Protein AF-A0A8H7G6F2-F1 (afdb_monomer_lite)

Radius of gyration: 19.79 Å; chains: 1; bounding box: 54×46×48 Å

pLDDT: mean 87.34, std 11.69, range [36.75, 98.81]

Foldseek 3Di:
DPCLQAPFDDDDPPDDDCVCVVPVVLVVLVVLLVLLLVLLVCCVVPVDLVSVLRNLVSLCQAPNPPVRHDQLEQFAFCFGTYNPTDTHALLSLCSNLSQLSNLNSLVSCVVVVRPSNDPVSLVRSLVSLVVNLVCCVDPPSNVVQCPDLEVSVQSSLSNNLSSCVSNVVLVSSQVSLVCVLVPSVLVHDDLQADHDCQVSCVVSVHGCQCRAHVVRDGNLSRLVNVLPDPDDCVPNNQPVVCLLSLLLNCQVVNDPPCSSVVSNCVRPVCSCVDPSNVVSHDD

Secondary structure (DSSP, 8-state):
--HHHHS-----TT---GGGGTS-HHHHHHHHHHHHHHHHHHHHHH--HHHHHHHHHHHIIIII-TTTPPPS--TTTT---STT--S--GGGGGGGTTHHHHHHHHHHHHHTT-TTS-HHHHHHHHHHHHHHHHHHHH-HHHHHHHT-SSHHHHHHHHHHHHHHHHHT-HHHHHHHHHHHHHTTHHHH-STT----THHHHHHTT---TT---TTS--HHHHHHHHTTS---TTTS--GGGHHHHHHHHHHHH--TTSHHHHHHHHH-TTGGGSHHHHHHS--

Structure (mmCIF, N/CA/C/O backbone):
data_AF-A0A8H7G6F2-F1
#
_entry.id   AF-A0A8H7G6F2-F1
#
loop_
_atom_site.group_PDB
_atom_site.id
_atom_site.type_symbol
_atom_site.label_atom_id
_atom_site.label_alt_id
_atom_site.label_comp_id
_atom_site.label_asym_id
_atom_site.label_entity_id
_atom_site.label_seq_id
_atom_site.pdbx_PDB_ins_code
_atom_site.Cartn_x
_atom_site.Cartn_y
_atom_site.Cartn_z
_atom_site.occupancy
_atom_site.B_iso_or_equiv
_atom_site.auth_seq_id
_atom_site.auth_comp_id
_atom_site.auth_asym_id
_atom_site.auth_atom_id
_atom_site.pdbx_PDB_model_num
ATOM 1 N N . MET A 1 1 ? 27.207 -28.444 -1.358 1.00 52.28 1 MET A N 1
ATOM 2 C CA . MET A 1 1 ? 27.884 -27.345 -2.068 1.00 52.28 1 MET A CA 1
ATOM 3 C C . MET A 1 1 ? 26.804 -26.329 -2.367 1.00 52.28 1 MET A C 1
ATOM 5 O O . MET A 1 1 ? 25.839 -26.664 -3.043 1.00 52.28 1 MET A O 1
ATOM 9 N N . SER A 1 2 ? 26.842 -25.199 -1.674 1.00 67.56 2 SER A N 1
ATOM 10 C CA . SER A 1 2 ? 25.798 -24.177 -1.709 1.00 67.56 2 SER A CA 1
ATOM 11 C C . SER A 1 2 ? 25.990 -23.317 -2.952 1.00 67.56 2 SER A C 1
ATOM 13 O O . SER A 1 2 ? 26.820 -22.413 -2.944 1.00 67.56 2 SER A O 1
ATOM 15 N N . VAL A 1 3 ? 25.239 -23.624 -4.015 1.00 70.31 3 VAL A N 1
ATOM 16 C CA . VAL A 1 3 ? 25.268 -22.934 -5.323 1.00 70.31 3 VAL A CA 1
ATOM 17 C C . VAL A 1 3 ? 25.239 -21.404 -5.166 1.00 70.31 3 VAL A C 1
ATOM 19 O O . VAL A 1 3 ? 25.943 -20.697 -5.876 1.00 70.31 3 VAL A O 1
ATOM 22 N N . TRP A 1 4 ? 24.526 -20.901 -4.158 1.00 68.62 4 TRP A N 1
ATOM 23 C CA . TRP A 1 4 ? 24.386 -19.481 -3.815 1.00 68.62 4 TRP A CA 1
ATOM 24 C C . TRP A 1 4 ? 25.633 -18.784 -3.236 1.00 68.62 4 TRP A C 1
ATOM 26 O O . TRP A 1 4 ? 25.583 -17.579 -3.015 1.00 68.62 4 TRP A O 1
ATOM 36 N N . VAL A 1 5 ? 26.727 -19.507 -2.962 1.00 70.12 5 VAL A N 1
ATOM 37 C CA . VAL A 1 5 ? 28.010 -18.937 -2.485 1.00 70.12 5 VAL A CA 1
ATOM 38 C C . VAL A 1 5 ? 29.076 -18.947 -3.584 1.00 70.12 5 VAL A C 1
ATOM 40 O O . VAL A 1 5 ? 30.016 -18.165 -3.541 1.00 70.12 5 VAL A O 1
ATOM 43 N N . GLU A 1 6 ? 28.945 -19.835 -4.570 1.00 78.56 6 GLU A N 1
ATOM 44 C CA . GLU A 1 6 ? 29.993 -20.095 -5.567 1.00 78.56 6 GLU A CA 1
ATOM 45 C C . GLU A 1 6 ? 29.602 -19.634 -6.977 1.00 78.56 6 GLU A C 1
ATOM 47 O O . GLU A 1 6 ? 30.477 -19.351 -7.794 1.00 78.56 6 GLU A O 1
ATOM 52 N N . CYS A 1 7 ? 28.304 -19.554 -7.284 1.00 81.69 7 CYS A N 1
ATOM 53 C CA . CYS A 1 7 ? 27.820 -19.216 -8.617 1.00 81.69 7 CYS A CA 1
ATOM 54 C C . CYS A 1 7 ? 27.286 -17.777 -8.673 1.00 81.69 7 CYS A C 1
ATOM 56 O O . CYS A 1 7 ? 26.425 -17.425 -7.866 1.00 81.69 7 CYS A O 1
ATOM 58 N N . PRO A 1 8 ? 27.735 -16.960 -9.643 1.00 82.56 8 PRO A N 1
ATOM 59 C CA . PRO A 1 8 ? 27.101 -15.684 -9.951 1.00 82.56 8 PRO A CA 1
ATOM 60 C C . PRO A 1 8 ? 25.658 -15.876 -10.430 1.00 82.56 8 PRO A C 1
ATOM 62 O O . PRO A 1 8 ? 25.380 -16.770 -11.238 1.00 82.56 8 PRO A O 1
ATOM 65 N N . TYR A 1 9 ? 24.752 -15.030 -9.947 1.00 81.62 9 TYR A N 1
ATOM 66 C CA . TYR A 1 9 ? 23.370 -14.973 -10.422 1.00 81.62 9 TYR A CA 1
ATOM 67 C C . TYR A 1 9 ? 23.298 -14.033 -11.629 1.00 81.62 9 TYR A C 1
ATOM 69 O O . TYR A 1 9 ? 24.156 -13.172 -11.818 1.00 81.62 9 TYR A O 1
ATOM 77 N N . TYR A 1 10 ? 22.300 -14.240 -12.481 1.00 79.94 10 TYR A N 1
ATOM 78 C CA . TYR A 1 10 ? 22.008 -13.373 -13.617 1.00 79.94 10 TYR A CA 1
ATOM 79 C C . TYR A 1 10 ? 20.504 -13.313 -13.824 1.00 79.94 10 TYR A C 1
ATOM 81 O O . TYR A 1 10 ? 19.795 -14.298 -13.583 1.00 79.94 10 TYR A O 1
ATOM 89 N N . ASP A 1 11 ? 20.044 -12.168 -14.305 1.00 80.38 11 ASP A N 1
ATOM 90 C CA . ASP A 1 11 ? 18.623 -11.899 -14.418 1.00 80.38 11 ASP A CA 1
ATOM 91 C C . ASP A 1 11 ? 17.989 -12.699 -15.549 1.00 80.38 11 ASP A C 1
ATOM 93 O O . ASP A 1 11 ? 18.513 -12.828 -16.662 1.00 80.38 11 ASP A O 1
ATOM 97 N N . ARG A 1 12 ? 16.825 -13.256 -15.234 1.00 77.94 12 ARG A N 1
ATOM 98 C CA . ARG A 1 12 ? 15.923 -13.901 -16.179 1.00 77.94 12 ARG A CA 1
ATOM 99 C C . ARG A 1 12 ? 14.527 -13.395 -15.870 1.00 77.94 12 ARG A C 1
ATOM 101 O O . ARG A 1 12 ? 13.873 -13.907 -14.963 1.00 77.94 12 ARG A O 1
ATOM 108 N N . ASP A 1 13 ? 14.110 -12.375 -16.606 1.00 70.25 13 ASP A N 1
ATOM 109 C CA . ASP A 1 13 ? 12.806 -11.749 -16.413 1.00 70.25 13 ASP A CA 1
ATOM 110 C C . ASP A 1 13 ? 11.668 -12.788 -16.475 1.00 70.25 13 ASP A C 1
ATOM 112 O O . ASP A 1 13 ? 11.713 -13.742 -17.259 1.00 70.25 13 ASP A O 1
ATOM 116 N N . GLY A 1 14 ? 10.696 -12.653 -15.574 1.00 68.69 14 GLY A N 1
ATOM 117 C CA . GLY A 1 14 ? 9.586 -13.594 -15.391 1.00 68.69 14 GLY A CA 1
ATOM 118 C C . GLY A 1 14 ? 9.952 -14.971 -14.810 1.00 68.69 14 GLY A C 1
ATOM 119 O O . GLY A 1 14 ? 9.063 -15.796 -14.594 1.00 68.69 14 GLY A O 1
ATOM 120 N N . MET A 1 15 ? 11.229 -15.260 -14.525 1.00 75.75 15 MET A N 1
ATOM 121 C CA . MET A 1 15 ? 11.664 -16.548 -13.973 1.00 75.75 15 MET A CA 1
ATOM 122 C C . MET A 1 15 ? 12.105 -16.426 -12.514 1.00 75.75 15 MET A C 1
ATOM 124 O O . MET A 1 15 ? 13.281 -16.228 -12.209 1.00 75.75 15 MET A O 1
ATOM 128 N N . PHE A 1 16 ? 11.167 -16.633 -11.589 1.00 73.19 16 PHE A N 1
ATOM 129 C CA . PHE A 1 16 ? 11.479 -16.635 -10.161 1.00 73.19 16 PHE A CA 1
ATOM 130 C C . PHE A 1 16 ? 12.426 -17.777 -9.786 1.00 73.19 16 PHE A C 1
ATOM 132 O O . PHE A 1 16 ? 12.108 -18.957 -9.951 1.00 73.19 16 PHE A O 1
ATOM 139 N N . ASN A 1 17 ? 13.573 -17.427 -9.204 1.00 77.88 17 ASN A N 1
ATOM 140 C CA . ASN A 1 17 ? 14.458 -18.417 -8.609 1.00 77.88 17 ASN A CA 1
ATOM 141 C C . ASN A 1 17 ? 13.788 -19.025 -7.353 1.00 77.88 17 ASN A C 1
ATOM 143 O O . ASN A 1 17 ? 13.441 -18.267 -6.442 1.00 77.88 17 ASN A O 1
ATOM 147 N N . PRO A 1 18 ? 13.630 -20.363 -7.252 1.00 80.56 18 PRO A N 1
ATOM 148 C CA . PRO A 1 18 ? 13.036 -21.022 -6.085 1.00 80.56 18 PRO A CA 1
ATOM 149 C C . PRO A 1 18 ? 13.765 -20.750 -4.759 1.00 80.56 18 PRO A C 1
ATOM 151 O O . PRO A 1 18 ? 13.148 -20.876 -3.704 1.00 80.56 18 PRO A O 1
ATOM 154 N N . ASP A 1 19 ? 15.028 -20.314 -4.779 1.00 77.69 19 ASP A N 1
ATOM 155 C CA . ASP A 1 19 ? 15.781 -19.920 -3.581 1.00 77.69 19 ASP A CA 1
ATOM 156 C C . ASP A 1 19 ? 15.105 -18.791 -2.791 1.00 77.69 19 ASP A C 1
ATOM 158 O O . ASP A 1 19 ? 15.307 -18.683 -1.579 1.00 77.69 19 ASP A O 1
ATOM 162 N N . ARG A 1 20 ? 14.261 -17.976 -3.443 1.00 76.75 20 ARG A N 1
ATOM 163 C CA . ARG A 1 20 ? 13.447 -16.955 -2.761 1.00 76.75 20 ARG A CA 1
ATOM 164 C C . ARG A 1 20 ? 12.533 -17.548 -1.685 1.00 76.75 20 ARG A C 1
ATOM 166 O O . ARG A 1 20 ? 12.128 -16.851 -0.769 1.00 76.75 20 ARG A O 1
ATOM 173 N N . LEU A 1 21 ? 12.211 -18.840 -1.774 1.00 75.12 21 LEU A N 1
ATOM 174 C CA . LEU A 1 21 ? 11.354 -19.526 -0.807 1.00 75.12 21 LEU A CA 1
ATOM 175 C C . LEU A 1 21 ? 12.091 -19.897 0.488 1.00 75.12 21 LEU A C 1
ATOM 177 O O . LEU A 1 21 ? 11.441 -20.245 1.470 1.00 75.12 21 LEU A O 1
ATOM 181 N N . LEU A 1 22 ? 13.429 -19.829 0.511 1.00 79.44 22 LEU A N 1
ATOM 182 C CA . LEU A 1 22 ? 14.227 -20.124 1.707 1.00 79.44 22 LEU A CA 1
ATOM 183 C C . LEU A 1 22 ? 14.157 -19.000 2.749 1.00 79.44 22 LEU A C 1
ATOM 185 O O . LEU A 1 22 ? 14.273 -19.270 3.942 1.00 79.44 22 LEU A O 1
ATOM 189 N N . VAL A 1 23 ? 13.973 -17.756 2.297 1.00 81.62 23 VAL A N 1
ATOM 190 C CA . VAL A 1 23 ? 13.746 -16.566 3.127 1.00 81.62 23 VAL A CA 1
ATOM 191 C C . VAL A 1 23 ? 12.645 -15.766 2.442 1.00 81.62 23 VAL A C 1
ATOM 193 O O . VAL A 1 23 ? 12.909 -15.029 1.499 1.00 81.62 23 VAL A O 1
ATOM 196 N N . ASN A 1 24 ? 11.401 -15.991 2.867 1.00 86.50 24 ASN A N 1
ATOM 197 C CA . ASN A 1 24 ? 10.206 -15.472 2.200 1.00 86.50 24 ASN A CA 1
ATOM 198 C C . ASN A 1 24 ? 9.538 -14.358 3.018 1.00 86.50 24 ASN A C 1
ATOM 200 O O . ASN A 1 24 ? 8.329 -14.393 3.267 1.00 86.50 24 ASN A O 1
ATOM 204 N N . ASP A 1 25 ? 10.331 -13.380 3.451 1.00 90.25 25 ASP A N 1
ATOM 205 C CA . ASP A 1 25 ? 9.822 -12.240 4.217 1.00 90.25 25 ASP A CA 1
ATOM 206 C C . ASP A 1 25 ? 8.828 -11.417 3.384 1.00 90.25 25 ASP A C 1
ATOM 208 O O . ASP A 1 25 ? 7.833 -10.944 3.924 1.00 90.25 25 ASP A O 1
ATOM 212 N N . THR A 1 26 ? 9.001 -11.356 2.058 1.00 89.19 26 THR A N 1
ATOM 213 C CA . THR A 1 26 ? 8.037 -10.756 1.120 1.00 89.19 26 THR A CA 1
ATOM 214 C C . THR A 1 26 ? 6.659 -11.421 1.215 1.00 89.19 26 THR A C 1
ATOM 216 O O . THR A 1 26 ? 5.639 -10.748 1.360 1.00 89.19 26 THR A O 1
ATOM 219 N N . GLY A 1 27 ? 6.604 -12.759 1.181 1.00 90.69 27 GLY A N 1
ATOM 220 C CA . GLY A 1 27 ? 5.349 -13.500 1.321 1.00 90.69 27 GLY A CA 1
ATOM 221 C C . GLY A 1 27 ? 4.748 -13.384 2.724 1.00 90.69 27 GLY A C 1
ATOM 222 O O . GLY A 1 27 ? 3.527 -13.317 2.869 1.00 90.69 27 GLY A O 1
ATOM 223 N N . ALA A 1 28 ? 5.589 -13.314 3.758 1.00 94.56 28 ALA A N 1
ATOM 224 C CA . ALA A 1 28 ? 5.140 -13.071 5.125 1.00 94.56 28 ALA A CA 1
ATOM 225 C C . ALA A 1 28 ? 4.553 -11.656 5.293 1.00 94.56 28 ALA A C 1
ATOM 227 O O . ALA A 1 28 ? 3.513 -11.506 5.934 1.00 94.56 28 ALA A O 1
ATOM 228 N N . PHE A 1 29 ? 5.152 -10.641 4.664 1.00 95.75 29 PHE A N 1
ATOM 229 C CA . PHE A 1 29 ? 4.652 -9.266 4.665 1.00 95.75 29 PHE A CA 1
ATOM 230 C C . PHE A 1 29 ? 3.323 -9.134 3.910 1.00 95.75 29 PHE A C 1
ATOM 232 O O . PHE A 1 29 ? 2.400 -8.471 4.384 1.00 95.75 29 PHE A O 1
ATOM 239 N N . GLN A 1 30 ? 3.178 -9.820 2.773 1.00 90.88 30 GLN A N 1
ATOM 240 C CA . GLN A 1 30 ? 1.898 -9.913 2.068 1.00 90.88 30 GLN A CA 1
ATOM 241 C C . GLN A 1 30 ? 0.813 -10.533 2.962 1.00 90.88 30 GLN A C 1
ATOM 243 O O . GLN A 1 30 ? -0.258 -9.953 3.139 1.00 90.88 30 GLN A O 1
ATOM 248 N N . ALA A 1 31 ? 1.103 -11.672 3.601 1.00 94.69 31 ALA A N 1
ATOM 249 C CA . ALA A 1 31 ? 0.161 -12.314 4.517 1.00 94.69 31 ALA A CA 1
ATOM 250 C C . ALA A 1 31 ? -0.198 -11.413 5.714 1.00 94.69 31 ALA A C 1
ATOM 252 O O . ALA A 1 31 ? -1.353 -11.381 6.138 1.00 94.69 31 ALA A O 1
ATOM 253 N N . LEU A 1 32 ? 0.770 -10.655 6.236 1.00 97.62 32 LEU A N 1
ATOM 254 C CA . LEU A 1 32 ? 0.554 -9.645 7.270 1.00 97.62 32 LEU A CA 1
ATOM 255 C C . LEU A 1 32 ? -0.402 -8.544 6.793 1.00 97.62 32 LEU A C 1
ATOM 257 O O . LEU A 1 32 ? -1.369 -8.240 7.494 1.00 97.62 32 LEU A O 1
ATOM 261 N N . SER A 1 33 ? -0.149 -7.947 5.626 1.00 95.31 33 SER A N 1
ATOM 262 C CA . SER A 1 33 ? -0.975 -6.864 5.079 1.00 95.31 33 SER A CA 1
ATOM 263 C C . SER A 1 33 ? -2.414 -7.326 4.828 1.00 95.31 33 SER A C 1
ATOM 265 O O . SER A 1 33 ? -3.371 -6.662 5.244 1.00 95.31 33 SER A O 1
ATOM 267 N N . ASP A 1 34 ? -2.578 -8.519 4.249 1.00 90.06 34 ASP A N 1
ATOM 268 C CA . ASP A 1 34 ? -3.868 -9.190 4.086 1.00 90.06 34 ASP A CA 1
ATOM 269 C C . ASP A 1 34 ? -4.572 -9.389 5.428 1.00 90.06 34 ASP A C 1
ATOM 271 O O . ASP A 1 34 ? -5.733 -9.001 5.594 1.00 90.06 34 ASP A O 1
ATOM 275 N N . ALA A 1 35 ? -3.868 -9.962 6.406 1.00 95.94 35 ALA A N 1
ATOM 276 C CA . ALA A 1 35 ? -4.427 -10.262 7.712 1.00 95.94 35 ALA A CA 1
ATOM 277 C C . ALA A 1 35 ? -4.875 -8.991 8.441 1.00 95.94 35 ALA A C 1
ATOM 279 O O . ALA A 1 35 ? -5.993 -8.966 8.958 1.00 95.94 35 ALA A O 1
ATOM 280 N N . VAL A 1 36 ? -4.056 -7.936 8.461 1.00 98.19 36 VAL A N 1
ATOM 281 C CA . VAL A 1 36 ? -4.407 -6.650 9.083 1.00 98.19 36 VAL A CA 1
ATOM 282 C C . VAL A 1 36 ? -5.646 -6.061 8.414 1.00 98.19 36 VAL A C 1
ATOM 284 O O . VAL A 1 36 ? -6.621 -5.761 9.103 1.00 98.19 36 VAL A O 1
ATOM 287 N N . PHE A 1 37 ? -5.657 -5.955 7.084 1.00 93.94 37 PHE A N 1
ATOM 288 C CA . PHE A 1 37 ? -6.775 -5.351 6.363 1.00 93.94 37 PHE A CA 1
ATOM 289 C C . PHE A 1 37 ? -8.082 -6.131 6.549 1.00 93.94 37 PHE A C 1
ATOM 291 O O . PHE A 1 37 ? -9.095 -5.556 6.953 1.00 93.94 37 PHE A O 1
ATOM 298 N N . TYR A 1 38 ? -8.074 -7.448 6.323 1.00 91.88 38 TYR A N 1
ATOM 299 C CA . TYR A 1 38 ? -9.294 -8.251 6.410 1.00 91.88 38 TYR A CA 1
ATOM 300 C C . TYR A 1 38 ? -9.830 -8.364 7.836 1.00 91.88 38 TYR A C 1
ATOM 302 O O . TYR A 1 38 ? -11.046 -8.323 8.023 1.00 91.88 38 TYR A O 1
ATOM 310 N N . ASN A 1 39 ? -8.964 -8.444 8.851 1.00 97.44 39 ASN A N 1
ATOM 311 C CA . ASN A 1 39 ? -9.421 -8.414 10.240 1.00 97.44 39 ASN A CA 1
ATOM 312 C C . ASN A 1 39 ? -10.029 -7.048 10.598 1.00 97.44 39 ASN A C 1
ATOM 314 O O . ASN A 1 39 ? -11.082 -7.000 11.232 1.00 97.44 39 ASN A O 1
ATOM 318 N N . SER A 1 40 ? -9.435 -5.935 10.164 1.00 95.69 40 SER A N 1
ATOM 319 C CA . SER A 1 40 ? -10.013 -4.607 10.402 1.00 95.69 40 SER A CA 1
ATOM 320 C C . SER A 1 40 ? -11.389 -4.444 9.750 1.00 95.69 40 SER A C 1
ATOM 322 O O . SER A 1 40 ? -12.318 -3.953 10.393 1.00 95.69 40 SER A O 1
ATOM 324 N N . ILE A 1 41 ? -11.558 -4.919 8.512 1.00 89.81 41 ILE A N 1
ATOM 325 C CA . ILE A 1 41 ? -12.854 -4.905 7.816 1.00 89.81 41 ILE A CA 1
ATOM 326 C C . ILE A 1 41 ? -13.868 -5.808 8.525 1.00 89.81 41 ILE A C 1
ATOM 328 O O . ILE A 1 41 ? -14.981 -5.373 8.823 1.00 89.81 41 ILE A O 1
ATOM 332 N N . ALA A 1 42 ? -13.489 -7.046 8.855 1.00 90.56 42 ALA A N 1
ATOM 333 C CA . ALA A 1 42 ? -14.364 -7.976 9.562 1.00 90.56 42 ALA A CA 1
ATOM 334 C C . ALA A 1 42 ? -14.814 -7.411 10.917 1.00 90.56 42 ALA A C 1
ATOM 336 O O . ALA A 1 42 ? -15.982 -7.547 11.287 1.00 90.56 42 ALA A O 1
ATOM 337 N N . TRP A 1 43 ? -13.919 -6.735 11.642 1.00 96.44 43 TRP A N 1
ATOM 338 C CA . TRP A 1 43 ? -14.254 -6.061 12.890 1.00 96.44 43 TRP A CA 1
ATOM 339 C C . TRP A 1 43 ? -15.314 -4.974 12.693 1.00 96.44 43 TRP A C 1
ATOM 341 O O . TRP A 1 43 ? -16.308 -4.989 13.413 1.00 96.44 43 TRP A O 1
ATOM 351 N N . VAL A 1 44 ? -15.155 -4.077 11.715 1.00 91.12 44 VAL A N 1
ATOM 352 C CA . VAL A 1 44 ? -16.147 -3.016 11.456 1.00 91.12 44 VAL A CA 1
ATOM 353 C C . VAL A 1 44 ? -17.503 -3.593 11.056 1.00 91.12 44 VAL A C 1
ATOM 355 O O . VAL A 1 44 ? -18.533 -3.112 11.520 1.00 91.12 44 VAL A O 1
ATOM 358 N N . LEU A 1 45 ? -17.518 -4.640 10.228 1.00 88.94 45 LEU A N 1
ATOM 359 C CA . LEU A 1 45 ? -18.761 -5.237 9.735 1.00 88.94 45 LEU A CA 1
ATOM 360 C C . LEU A 1 45 ? -19.511 -6.039 10.805 1.00 88.94 45 LEU A C 1
ATOM 362 O O . LEU A 1 45 ? -20.738 -6.079 10.800 1.00 88.94 45 LEU A O 1
ATOM 366 N N . THR A 1 46 ? -18.787 -6.710 11.702 1.00 94.19 46 THR A N 1
ATOM 367 C CA . THR A 1 46 ? -19.385 -7.651 12.667 1.00 94.19 46 THR A CA 1
ATOM 368 C C . THR A 1 46 ? -19.440 -7.115 14.096 1.00 94.19 46 THR A C 1
ATOM 370 O O . THR A 1 46 ? -20.170 -7.653 14.926 1.00 94.19 46 THR A O 1
ATOM 373 N N . GLY A 1 47 ? -18.629 -6.106 14.420 1.00 91.38 47 GLY A N 1
ATOM 374 C CA . GLY A 1 47 ? -18.366 -5.644 15.785 1.00 91.38 47 GLY A CA 1
ATOM 375 C C . GLY A 1 47 ? -17.542 -6.622 16.638 1.00 91.38 47 GLY A C 1
ATOM 376 O O . GLY A 1 47 ? -17.279 -6.343 17.810 1.00 91.38 47 GLY A O 1
ATOM 377 N N . ALA A 1 48 ? -17.123 -7.773 16.099 1.00 97.06 48 ALA A N 1
ATOM 378 C CA . ALA A 1 48 ? -16.482 -8.822 16.884 1.00 97.06 48 ALA A CA 1
ATOM 379 C C . ALA A 1 48 ? -15.019 -8.471 17.218 1.00 97.06 48 ALA A C 1
ATOM 381 O O . ALA A 1 48 ? -14.154 -8.357 16.348 1.00 97.06 48 ALA A O 1
ATOM 382 N N . THR A 1 49 ? -14.732 -8.299 18.513 1.00 97.25 49 THR A N 1
ATOM 383 C CA . THR A 1 49 ? -13.441 -7.766 19.000 1.00 97.25 49 THR A CA 1
ATOM 384 C C . THR A 1 49 ? -12.234 -8.680 18.777 1.00 97.25 49 THR A C 1
ATOM 386 O O . THR A 1 49 ? -11.100 -8.224 18.890 1.00 97.25 49 THR A O 1
ATOM 389 N N . ASN A 1 50 ? -12.432 -9.964 18.472 1.00 98.12 50 ASN A N 1
ATOM 390 C CA . ASN A 1 50 ? -11.333 -10.874 18.141 1.00 98.12 50 ASN A CA 1
ATOM 391 C C . ASN A 1 50 ? -10.583 -10.415 16.884 1.00 98.12 50 ASN A C 1
ATOM 393 O O . ASN A 1 50 ? -9.360 -10.501 16.854 1.00 98.12 50 ASN A O 1
ATOM 397 N N . TYR A 1 51 ? -11.289 -9.877 15.887 1.00 98.19 51 TYR A N 1
ATOM 398 C CA . TYR A 1 51 ? -10.658 -9.437 14.649 1.00 98.19 51 TYR A CA 1
ATOM 399 C C . TYR A 1 51 ? -9.757 -8.215 14.875 1.00 98.19 51 TYR A C 1
ATOM 401 O O . TYR A 1 51 ? -8.583 -8.238 14.514 1.00 98.19 51 TYR A O 1
ATOM 409 N N . SER A 1 52 ? -10.232 -7.178 15.571 1.00 98.38 52 SER A N 1
ATOM 410 C CA . SER A 1 52 ? -9.383 -6.015 15.859 1.00 98.38 52 SER A CA 1
ATOM 411 C C . SER A 1 52 ? -8.194 -6.341 16.769 1.00 98.38 52 SER A C 1
ATOM 413 O O . SER A 1 52 ? -7.123 -5.762 16.596 1.00 98.38 52 SER A O 1
ATOM 415 N N . LYS A 1 53 ? -8.343 -7.301 17.695 1.00 98.81 53 LYS A N 1
ATOM 416 C CA . LYS A 1 53 ? -7.229 -7.830 18.502 1.00 98.81 53 LYS A CA 1
ATOM 417 C C . LYS A 1 53 ? -6.181 -8.543 17.653 1.00 98.81 53 LYS A C 1
ATOM 419 O O 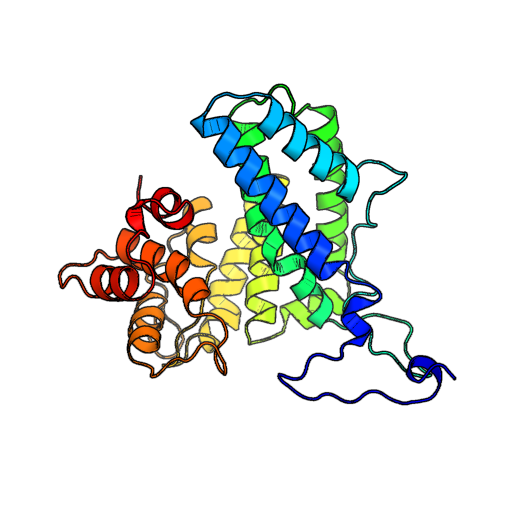. LYS A 1 53 ? -4.996 -8.327 17.881 1.00 98.81 53 LYS A O 1
ATOM 424 N N . ASN A 1 54 ? -6.598 -9.348 16.676 1.00 98.75 54 ASN A N 1
ATOM 425 C CA . ASN A 1 54 ? -5.672 -10.004 15.753 1.00 98.75 54 ASN A CA 1
ATOM 426 C C . ASN A 1 54 ? -4.885 -8.972 14.941 1.00 98.75 54 ASN A C 1
ATOM 428 O O . ASN A 1 54 ? -3.662 -9.037 14.902 1.00 98.75 54 ASN A O 1
ATOM 432 N N . ALA A 1 55 ? -5.568 -7.984 14.353 1.00 98.56 55 ALA A N 1
ATOM 433 C CA . ALA A 1 55 ? -4.907 -6.932 13.582 1.00 98.56 55 ALA A CA 1
ATOM 434 C C . ALA A 1 55 ? -3.882 -6.152 14.429 1.00 98.56 55 ALA A C 1
ATOM 436 O O . ALA A 1 55 ? -2.743 -5.973 14.002 1.00 98.56 55 ALA A O 1
ATOM 437 N N . ALA A 1 56 ? -4.246 -5.764 15.658 1.00 98.81 56 ALA A N 1
ATOM 438 C CA . ALA A 1 56 ? -3.325 -5.115 16.592 1.00 98.81 56 ALA A CA 1
ATOM 439 C C . ALA A 1 56 ? -2.125 -6.010 16.955 1.00 98.81 56 ALA A C 1
ATOM 441 O O . ALA A 1 56 ? -0.992 -5.537 16.977 1.00 98.81 56 ALA A O 1
ATOM 442 N N . HIS A 1 57 ? -2.354 -7.306 17.188 1.00 98.81 57 HIS A N 1
ATOM 443 C CA . HIS A 1 57 ? -1.294 -8.271 17.485 1.00 98.81 57 HIS A CA 1
ATOM 444 C C . HIS A 1 57 ? -0.302 -8.439 16.325 1.00 98.81 57 HIS A C 1
ATOM 446 O O . HIS A 1 57 ? 0.903 -8.532 16.559 1.00 98.81 57 HIS A O 1
ATOM 452 N N . TYR A 1 58 ? -0.782 -8.455 15.081 1.00 98.69 58 TYR A N 1
ATOM 453 C CA . TYR A 1 58 ? 0.093 -8.570 13.918 1.00 98.69 58 TYR A CA 1
ATOM 454 C C . TYR A 1 58 ? 0.963 -7.324 13.718 1.00 98.69 58 TYR A C 1
ATOM 456 O O . TYR A 1 58 ? 2.154 -7.464 13.443 1.00 98.69 58 TYR A O 1
ATOM 464 N N . ILE A 1 59 ? 0.408 -6.124 13.932 1.00 98.81 59 ILE A N 1
ATOM 465 C CA . ILE A 1 59 ? 1.203 -4.888 13.922 1.00 98.81 59 ILE A CA 1
ATOM 466 C C . ILE A 1 59 ? 2.245 -4.894 15.043 1.00 98.81 59 ILE A C 1
ATOM 468 O O . ILE A 1 59 ? 3.409 -4.587 14.790 1.00 98.81 59 ILE A O 1
ATOM 472 N N . ASP A 1 60 ? 1.844 -5.267 16.262 1.00 98.81 60 ASP A N 1
ATOM 473 C CA . ASP A 1 60 ? 2.770 -5.364 17.391 1.00 98.81 60 ASP A CA 1
ATOM 474 C C . ASP A 1 60 ? 3.940 -6.295 17.055 1.00 98.81 60 ASP A C 1
ATOM 476 O O . ASP A 1 60 ? 5.099 -5.909 17.163 1.00 98.81 60 ASP A O 1
ATOM 480 N N . THR A 1 61 ? 3.636 -7.487 16.543 1.00 98.69 61 THR A N 1
ATOM 481 C CA . THR A 1 61 ? 4.637 -8.510 16.223 1.00 98.69 61 THR A CA 1
ATOM 482 C C . THR A 1 61 ? 5.627 -8.043 15.156 1.00 98.69 61 THR A C 1
ATOM 484 O O . THR A 1 61 ? 6.828 -8.238 15.329 1.00 98.69 61 THR A O 1
ATOM 487 N N . TRP A 1 62 ? 5.162 -7.434 14.063 1.00 98.62 62 TRP A N 1
ATOM 488 C CA . TRP A 1 62 ? 6.047 -7.094 12.945 1.00 98.62 62 TRP A CA 1
ATOM 489 C C . TRP A 1 62 ? 6.825 -5.789 13.151 1.00 98.62 62 TRP A C 1
ATOM 491 O O . TRP A 1 62 ? 7.958 -5.683 12.686 1.00 98.62 62 TRP A O 1
ATOM 501 N N . PHE A 1 63 ? 6.254 -4.798 13.843 1.00 98.62 63 PHE A N 1
ATOM 502 C CA . PHE A 1 63 ? 6.815 -3.439 13.862 1.00 98.62 63 PHE A CA 1
ATOM 503 C C . PHE A 1 63 ? 7.237 -2.928 15.242 1.00 98.62 63 PHE A C 1
ATOM 505 O O . PHE A 1 63 ? 8.019 -1.984 15.314 1.00 98.62 63 PHE A O 1
ATOM 512 N N . VAL A 1 64 ? 6.717 -3.489 16.338 1.00 98.56 64 VAL A N 1
ATOM 513 C CA . VAL A 1 64 ? 6.854 -2.872 17.673 1.00 98.56 64 VAL A CA 1
ATOM 514 C C . VAL A 1 64 ? 7.579 -3.768 18.668 1.00 98.56 64 VAL A C 1
ATOM 516 O O . VAL A 1 64 ? 8.467 -3.310 19.384 1.00 98.56 64 VAL A O 1
ATOM 519 N N . ASN A 1 65 ? 7.218 -5.045 18.727 1.00 98.50 65 ASN A N 1
ATOM 520 C CA . ASN A 1 65 ? 7.743 -5.977 19.706 1.00 98.50 65 ASN A CA 1
ATOM 521 C C . ASN A 1 65 ? 9.247 -6.204 19.477 1.00 98.50 65 ASN A C 1
ATOM 523 O O . ASN A 1 65 ? 9.621 -6.777 18.458 1.00 98.50 65 ASN A O 1
ATOM 527 N N . PRO A 1 66 ? 10.135 -5.844 20.419 1.00 97.38 66 PRO A N 1
ATOM 528 C CA . PRO A 1 66 ? 11.581 -5.867 20.193 1.00 97.38 66 PRO A CA 1
ATOM 529 C C . PRO A 1 66 ? 12.158 -7.267 19.943 1.00 97.38 66 PRO A C 1
ATOM 531 O O . PRO A 1 66 ? 13.281 -7.381 19.461 1.00 97.38 66 PRO A O 1
ATOM 534 N N . ALA A 1 67 ? 11.428 -8.336 20.280 1.00 98.06 67 ALA A N 1
ATOM 535 C CA . ALA A 1 67 ? 11.860 -9.704 20.004 1.00 98.06 67 ALA A CA 1
ATOM 536 C C . ALA A 1 67 ? 11.630 -10.129 18.543 1.00 98.06 67 ALA A C 1
ATOM 538 O O . ALA A 1 67 ? 12.237 -11.103 18.098 1.00 98.06 67 ALA A O 1
ATOM 539 N N . THR A 1 68 ? 10.740 -9.445 17.821 1.00 97.88 68 THR A N 1
ATOM 540 C CA . THR A 1 68 ? 10.265 -9.858 16.489 1.00 97.88 68 THR A CA 1
ATOM 541 C C . THR A 1 68 ? 10.227 -8.729 15.465 1.00 97.88 68 THR A C 1
ATOM 543 O O . THR A 1 68 ? 10.118 -9.014 14.276 1.00 97.88 68 THR A O 1
ATOM 546 N N . ALA A 1 69 ? 10.314 -7.473 15.903 1.00 98.00 69 ALA A N 1
ATOM 547 C CA . ALA A 1 69 ? 10.158 -6.315 15.046 1.00 98.00 69 ALA A CA 1
ATOM 548 C C . ALA A 1 69 ? 11.245 -6.272 13.971 1.00 98.00 69 ALA A C 1
ATOM 550 O O . ALA A 1 69 ? 12.442 -6.378 14.251 1.00 98.00 69 ALA A O 1
ATOM 551 N N . GLN A 1 70 ? 10.815 -6.060 12.734 1.00 97.56 70 GLN A N 1
ATOM 552 C CA . GLN A 1 70 ? 11.708 -5.765 11.629 1.00 97.56 70 GLN A CA 1
ATOM 553 C C . GLN A 1 70 ? 12.375 -4.401 11.867 1.00 97.56 70 GLN A C 1
ATOM 555 O O . GLN A 1 70 ? 11.745 -3.451 12.325 1.00 97.56 70 GLN A O 1
ATOM 560 N N . THR A 1 71 ? 13.658 -4.273 11.533 1.00 97.88 71 THR A N 1
ATOM 561 C CA . THR A 1 71 ? 14.341 -2.966 11.537 1.00 97.88 71 THR A CA 1
ATOM 562 C C . THR A 1 71 ? 13.749 -2.074 10.434 1.00 97.88 71 THR A C 1
ATOM 564 O O . THR A 1 71 ? 13.549 -2.599 9.344 1.00 97.88 71 THR A O 1
ATOM 567 N N . PRO A 1 72 ? 13.487 -0.768 10.653 1.00 97.88 72 PRO A N 1
ATOM 568 C CA . PRO A 1 72 ? 12.799 0.117 9.698 1.00 97.88 72 PRO A CA 1
ATOM 569 C C . PRO A 1 72 ? 13.656 0.508 8.477 1.00 97.88 72 PRO A C 1
ATOM 571 O O . PRO A 1 72 ? 13.958 1.676 8.252 1.00 97.88 72 PRO A O 1
ATOM 574 N N . ASN A 1 73 ? 14.070 -0.475 7.680 1.00 97.56 73 ASN A N 1
ATOM 575 C CA . ASN A 1 73 ? 14.731 -0.324 6.384 1.00 97.56 73 ASN A CA 1
ATOM 576 C C . ASN A 1 73 ? 14.606 -1.614 5.555 1.00 97.56 73 ASN A C 1
ATOM 578 O O . ASN A 1 73 ? 14.223 -2.662 6.077 1.00 97.56 73 ASN A O 1
ATOM 582 N N . LEU A 1 74 ? 14.954 -1.528 4.269 1.00 96.31 74 LEU A N 1
ATOM 583 C CA . LEU A 1 74 ? 15.002 -2.659 3.335 1.00 96.31 74 LEU A CA 1
ATOM 584 C C . LEU A 1 74 ? 16.413 -2.851 2.756 1.00 96.31 74 LEU A C 1
ATOM 586 O O . LEU A 1 74 ? 16.574 -3.187 1.590 1.00 96.31 74 LEU A O 1
ATOM 590 N N . GLU A 1 75 ? 17.449 -2.660 3.580 1.00 95.50 75 GLU A N 1
ATOM 591 C CA . GLU A 1 75 ? 18.860 -2.677 3.149 1.00 95.50 75 GLU A CA 1
ATOM 592 C C . GLU A 1 75 ? 19.292 -4.003 2.498 1.00 95.50 75 GLU A C 1
ATOM 594 O O . GLU A 1 75 ? 20.226 -4.040 1.707 1.00 95.50 75 GLU A O 1
ATOM 599 N N . TYR A 1 76 ? 18.614 -5.103 2.832 1.00 92.56 76 TYR A N 1
ATOM 600 C CA . TYR A 1 76 ? 18.934 -6.453 2.357 1.00 92.56 76 TYR A CA 1
ATOM 601 C C . TYR A 1 76 ? 17.838 -7.058 1.468 1.00 92.56 76 TYR A C 1
ATOM 603 O O . TYR A 1 76 ? 17.901 -8.243 1.130 1.00 92.56 76 TYR A O 1
ATOM 611 N N . ALA A 1 77 ? 16.815 -6.274 1.114 1.00 92.00 77 ALA A N 1
ATOM 612 C CA . ALA A 1 77 ? 15.714 -6.753 0.289 1.00 92.00 77 ALA A CA 1
ATOM 613 C C . ALA A 1 77 ? 16.194 -7.056 -1.137 1.00 92.00 77 ALA A C 1
ATOM 615 O O . ALA A 1 77 ? 17.069 -6.377 -1.667 1.00 92.00 77 ALA A O 1
ATOM 616 N N . GLN A 1 78 ? 15.652 -8.124 -1.726 1.00 88.38 78 GLN A N 1
ATOM 617 C CA . GLN A 1 78 ? 16.020 -8.617 -3.062 1.00 88.38 78 GLN A CA 1
ATOM 618 C C . GLN A 1 78 ? 17.538 -8.758 -3.314 1.00 88.38 78 GLN A C 1
ATOM 620 O O . GLN A 1 78 ? 18.000 -8.670 -4.444 1.00 88.38 78 GLN A O 1
ATOM 625 N N . MET A 1 79 ? 18.325 -9.054 -2.269 1.00 87.50 79 MET A N 1
ATOM 626 C CA . MET A 1 79 ? 19.769 -9.282 -2.390 1.00 87.50 79 MET A CA 1
ATOM 627 C C . MET A 1 79 ? 20.110 -10.287 -3.496 1.00 87.50 79 MET A C 1
ATOM 629 O O . MET A 1 79 ? 19.695 -11.454 -3.467 1.00 87.50 79 MET A O 1
ATOM 633 N N . HIS A 1 80 ? 20.967 -9.852 -4.418 1.00 81.12 80 HIS A N 1
ATOM 634 C CA . HIS A 1 80 ? 21.545 -10.713 -5.439 1.00 81.12 80 HIS A CA 1
ATOM 635 C C . HIS A 1 80 ? 22.524 -11.694 -4.787 1.00 81.12 80 HIS A C 1
ATOM 637 O O . HIS A 1 80 ? 23.572 -11.319 -4.259 1.00 81.12 80 HIS A O 1
ATOM 643 N N . ARG A 1 81 ? 22.157 -12.979 -4.784 1.00 78.19 81 ARG A N 1
ATOM 644 C CA . ARG A 1 81 ? 22.990 -14.055 -4.233 1.00 78.19 81 ARG A CA 1
ATOM 645 C C . ARG A 1 81 ? 24.195 -14.328 -5.139 1.00 78.19 81 ARG A C 1
ATOM 647 O O . ARG A 1 81 ? 24.171 -14.074 -6.340 1.00 78.19 81 ARG A O 1
ATOM 654 N N . GLY A 1 82 ? 25.245 -14.886 -4.550 1.00 80.25 82 GLY A N 1
ATOM 655 C CA . GLY A 1 82 ? 26.512 -15.173 -5.213 1.00 80.25 82 GLY A CA 1
ATOM 656 C C . GLY A 1 82 ? 27.701 -14.813 -4.319 1.00 80.25 82 GLY A C 1
ATOM 657 O O . GLY A 1 82 ? 27.500 -14.349 -3.195 1.00 80.25 82 GLY A O 1
ATOM 658 N N . PRO A 1 83 ? 28.938 -15.009 -4.806 1.00 78.25 83 PRO A N 1
ATOM 659 C CA . PRO A 1 83 ? 30.156 -14.786 -4.020 1.00 78.25 83 PRO A CA 1
ATOM 660 C C . PRO A 1 83 ? 30.289 -13.368 -3.440 1.00 78.25 83 PRO A C 1
ATOM 662 O O . PRO A 1 83 ? 30.870 -13.198 -2.371 1.00 78.25 83 PRO A O 1
ATOM 665 N N . ASP A 1 84 ? 29.723 -12.374 -4.129 1.00 77.62 84 ASP A N 1
ATOM 666 C CA . ASP A 1 84 ? 29.867 -10.951 -3.802 1.00 77.62 84 ASP A CA 1
ATOM 667 C C . ASP A 1 84 ? 28.600 -10.333 -3.169 1.00 77.62 84 ASP A C 1
ATOM 669 O O . ASP A 1 84 ? 28.576 -9.140 -2.871 1.00 77.62 84 ASP A O 1
ATOM 673 N N . GLY A 1 85 ? 27.540 -11.122 -2.949 1.00 71.00 85 GLY A N 1
ATOM 674 C CA . GLY A 1 85 ? 26.260 -10.632 -2.427 1.00 71.00 85 GLY A CA 1
ATOM 675 C C . GLY A 1 85 ? 26.332 -10.271 -0.942 1.00 71.00 85 GLY A C 1
ATOM 676 O O . GLY A 1 85 ? 26.496 -11.156 -0.102 1.00 71.00 85 GLY A O 1
ATOM 677 N N . GLN A 1 86 ? 26.209 -8.980 -0.611 1.00 74.94 86 GLN A N 1
ATOM 678 C CA . GLN A 1 86 ? 26.237 -8.488 0.779 1.00 74.94 86 GLN A CA 1
ATOM 679 C C . GLN A 1 86 ? 25.125 -7.485 1.129 1.00 74.94 86 GLN A C 1
ATOM 681 O O . GLN A 1 86 ? 24.794 -7.354 2.305 1.00 74.94 86 GLN A O 1
ATOM 686 N N . ILE A 1 87 ? 24.557 -6.787 0.142 1.00 87.44 87 ILE A N 1
ATOM 687 C CA . ILE A 1 87 ? 23.506 -5.764 0.289 1.00 87.44 87 ILE A CA 1
ATOM 688 C C . ILE A 1 87 ? 22.386 -6.086 -0.711 1.00 87.44 87 ILE A C 1
ATOM 690 O O . ILE A 1 87 ? 22.614 -6.792 -1.696 1.00 87.44 87 ILE A O 1
ATOM 694 N N . GLY A 1 88 ? 21.177 -5.623 -0.404 1.00 89.44 88 GLY A N 1
ATOM 695 C CA . GLY A 1 88 ? 20.006 -5.688 -1.266 1.00 89.44 88 GLY A CA 1
ATOM 696 C C . GLY A 1 88 ? 20.144 -4.91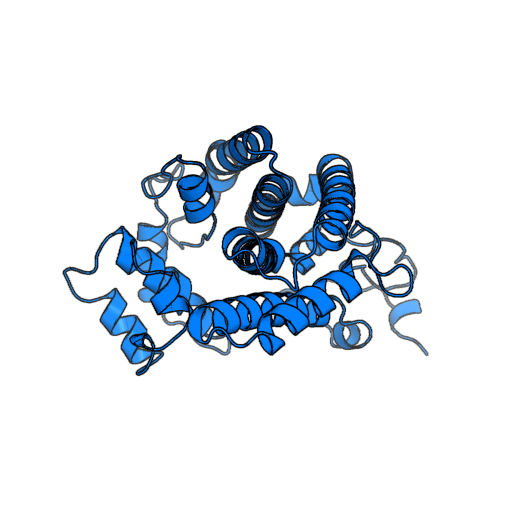0 -2.574 1.00 89.44 88 GLY A C 1
ATOM 697 O O . GLY A 1 88 ? 21.174 -4.298 -2.858 1.00 89.44 88 GLY A O 1
ATOM 698 N N . ASP A 1 89 ? 19.068 -4.926 -3.347 1.00 91.25 89 ASP A N 1
ATOM 699 C CA . ASP A 1 89 ? 18.907 -4.133 -4.565 1.00 91.25 89 ASP A CA 1
ATOM 700 C C . ASP A 1 89 ? 17.824 -3.061 -4.350 1.00 91.25 89 ASP A C 1
ATOM 702 O O . ASP A 1 89 ? 16.954 -3.214 -3.486 1.00 91.25 89 ASP A O 1
ATOM 706 N N . HIS A 1 90 ? 17.869 -1.961 -5.109 1.00 94.06 90 HIS A N 1
ATOM 707 C CA . HIS A 1 90 ? 16.876 -0.887 -4.995 1.00 94.06 90 HIS A CA 1
ATOM 708 C C . HIS A 1 90 ? 15.445 -1.404 -5.221 1.00 94.06 90 HIS A C 1
ATOM 710 O O . HIS A 1 90 ? 14.521 -1.003 -4.506 1.00 94.06 90 HIS A O 1
ATOM 716 N N . THR A 1 91 ? 15.299 -2.382 -6.123 1.00 91.19 91 THR A N 1
ATOM 717 C CA . THR A 1 91 ? 14.040 -3.075 -6.444 1.00 91.19 91 THR A CA 1
ATOM 718 C C . THR A 1 91 ? 13.396 -3.757 -5.239 1.00 91.19 91 THR A C 1
ATOM 720 O O . THR A 1 91 ? 12.185 -3.993 -5.225 1.00 91.19 91 THR A O 1
ATOM 723 N N . GLY A 1 92 ? 14.175 -4.019 -4.185 1.00 93.19 92 GLY A N 1
ATOM 724 C CA . GLY A 1 92 ? 13.705 -4.586 -2.930 1.00 93.19 92 GLY A CA 1
ATOM 725 C C . GLY A 1 92 ? 12.670 -3.736 -2.197 1.00 93.19 92 GLY A C 1
ATOM 726 O O . GLY A 1 92 ? 11.914 -4.276 -1.391 1.00 93.19 92 GLY A O 1
ATOM 727 N N . LEU A 1 93 ? 12.559 -2.437 -2.490 1.00 95.31 93 LEU A N 1
ATOM 728 C CA . LEU A 1 93 ? 11.497 -1.598 -1.927 1.00 95.31 93 LEU A CA 1
ATOM 729 C C . LEU A 1 93 ? 10.096 -2.091 -2.331 1.00 95.31 93 LEU A C 1
ATOM 731 O O . LEU A 1 93 ? 9.154 -2.006 -1.532 1.00 95.31 93 LEU A O 1
ATOM 735 N N . LEU A 1 94 ? 9.978 -2.693 -3.520 1.00 90.44 94 LEU A N 1
ATOM 736 C CA . LEU A 1 94 ? 8.745 -3.289 -4.031 1.00 90.44 94 LEU A CA 1
ATOM 737 C C . LEU A 1 94 ? 8.217 -4.441 -3.156 1.00 90.44 94 LEU A C 1
ATOM 739 O O . LEU A 1 94 ? 7.014 -4.719 -3.161 1.00 90.44 94 LEU A O 1
ATOM 743 N N . ASP A 1 95 ? 9.054 -5.070 -2.326 1.00 92.94 95 ASP A N 1
ATOM 744 C CA . ASP A 1 95 ? 8.599 -6.107 -1.389 1.00 92.94 95 ASP A CA 1
ATOM 745 C C . ASP A 1 95 ? 7.534 -5.576 -0.415 1.00 92.94 95 ASP A C 1
ATOM 747 O O . ASP A 1 95 ? 6.689 -6.333 0.066 1.00 92.94 95 ASP A O 1
ATOM 751 N N . PHE A 1 96 ? 7.520 -4.261 -0.171 1.00 94.12 96 PHE A N 1
ATOM 752 C CA . PHE A 1 96 ? 6.544 -3.571 0.674 1.00 94.12 96 PHE A CA 1
ATOM 753 C C . PHE A 1 96 ? 5.448 -2.845 -0.127 1.00 94.12 96 PHE A C 1
ATOM 755 O O . PHE A 1 96 ? 4.795 -1.935 0.394 1.00 94.12 96 PHE A O 1
ATOM 762 N N . HIS A 1 97 ? 5.176 -3.250 -1.372 1.00 87.44 97 HIS A N 1
ATOM 763 C CA . HIS A 1 97 ? 4.119 -2.659 -2.209 1.00 87.44 97 HIS A CA 1
ATOM 764 C C . HIS A 1 97 ? 2.719 -2.698 -1.563 1.00 87.44 97 HIS A C 1
ATOM 766 O O . HIS A 1 97 ? 1.876 -1.851 -1.848 1.00 87.44 97 HIS A O 1
ATOM 772 N N . GLN A 1 98 ? 2.457 -3.641 -0.649 1.00 88.88 98 GLN A N 1
ATOM 773 C CA . GLN A 1 98 ? 1.170 -3.746 0.054 1.00 88.88 98 GLN A CA 1
ATOM 774 C C . GLN A 1 98 ? 1.032 -2.829 1.276 1.00 88.88 98 GLN A C 1
ATOM 776 O O . GLN A 1 98 ? 0.053 -2.941 2.020 1.00 88.88 98 GLN A O 1
ATOM 781 N N . MET A 1 99 ? 1.981 -1.922 1.512 1.00 93.12 99 MET A N 1
ATOM 782 C CA . MET A 1 99 ? 1.954 -1.043 2.680 1.00 93.12 99 MET A CA 1
ATOM 783 C C . MET A 1 99 ? 0.686 -0.175 2.735 1.00 93.12 99 MET A C 1
ATOM 785 O O . MET A 1 99 ? 0.102 -0.016 3.805 1.00 93.12 99 MET A O 1
ATOM 789 N N . ALA A 1 100 ? 0.189 0.323 1.597 1.00 89.50 100 ALA A N 1
ATOM 790 C CA . ALA A 1 100 ? -1.047 1.114 1.548 1.00 89.50 100 ALA A CA 1
ATOM 791 C C . ALA A 1 100 ? -2.279 0.348 2.065 1.00 89.50 100 ALA A C 1
ATOM 793 O O . ALA A 1 100 ? -3.136 0.902 2.765 1.00 89.50 100 ALA A O 1
ATOM 794 N N . LYS A 1 101 ? -2.352 -0.955 1.770 1.00 88.38 101 LYS A N 1
ATOM 795 C CA . LYS A 1 101 ? -3.411 -1.845 2.263 1.00 88.38 101 LYS A CA 1
ATOM 796 C C . LYS A 1 101 ? -3.323 -2.024 3.781 1.00 88.38 101 LYS A C 1
ATOM 798 O O . LYS A 1 101 ? -4.332 -1.878 4.474 1.00 88.38 101 LYS A O 1
ATOM 803 N N . LEU A 1 102 ? -2.119 -2.257 4.302 1.00 95.56 102 LEU A N 1
ATOM 804 C CA . LEU A 1 102 ? -1.863 -2.359 5.739 1.00 95.56 102 LEU A CA 1
ATOM 805 C C . LEU A 1 102 ? -2.246 -1.062 6.465 1.00 95.56 102 LEU A C 1
ATOM 807 O O . LEU A 1 102 ? -2.984 -1.102 7.452 1.00 95.56 102 LEU A O 1
ATOM 811 N N . VAL A 1 103 ? -1.817 0.089 5.936 1.00 96.81 103 VAL A N 1
ATOM 812 C CA . VAL A 1 103 ? -2.165 1.422 6.455 1.00 96.81 103 VAL A CA 1
ATOM 813 C C . VAL A 1 103 ? -3.679 1.617 6.491 1.00 96.81 103 VAL A C 1
ATOM 815 O O . VAL A 1 103 ? -4.207 2.055 7.511 1.00 96.81 103 VAL A O 1
ATOM 818 N N . SER A 1 104 ? -4.397 1.236 5.432 1.00 90.81 104 SER A N 1
ATOM 819 C CA . SER A 1 104 ? -5.865 1.318 5.396 1.00 90.81 104 SER A CA 1
ATOM 820 C C . SER A 1 104 ? -6.502 0.514 6.535 1.00 90.81 104 SER A C 1
ATOM 822 O O . SER A 1 104 ? -7.381 1.015 7.238 1.00 90.81 104 SER A O 1
ATOM 824 N N . GLY A 1 105 ? -6.009 -0.705 6.782 1.00 94.56 105 GLY A N 1
ATOM 825 C CA . GLY A 1 105 ? -6.447 -1.536 7.904 1.00 94.56 105 GLY A CA 1
ATOM 826 C C . GLY A 1 105 ? -6.199 -0.885 9.267 1.00 94.56 105 GLY A C 1
ATOM 827 O O . GLY A 1 105 ? -7.067 -0.941 10.140 1.00 94.56 105 GLY A O 1
ATOM 828 N N . VAL A 1 106 ? -5.057 -0.222 9.451 1.00 98.25 106 VAL A N 1
ATOM 829 C CA . VAL A 1 106 ? -4.726 0.498 10.691 1.00 98.25 106 VAL A CA 1
ATOM 830 C C . VAL A 1 106 ? -5.600 1.740 10.881 1.00 98.25 106 VAL A C 1
ATOM 832 O O . VAL A 1 106 ? -6.128 1.964 11.972 1.00 98.25 106 VAL A O 1
ATOM 835 N N . LEU A 1 107 ? -5.817 2.531 9.827 1.00 96.44 107 LEU A N 1
ATOM 836 C CA . LEU A 1 107 ? -6.684 3.710 9.883 1.00 96.44 107 LEU A CA 1
ATOM 837 C C . LEU A 1 107 ? -8.134 3.335 10.210 1.00 96.44 107 LEU A C 1
ATOM 839 O O . LEU A 1 107 ? -8.795 4.067 10.946 1.00 96.44 107 LEU A O 1
ATOM 843 N N . ILE A 1 108 ? -8.618 2.178 9.750 1.00 95.81 108 ILE A N 1
ATOM 844 C CA . ILE A 1 108 ? -9.923 1.639 10.158 1.00 95.81 108 ILE A CA 1
ATOM 845 C C . ILE A 1 108 ? -9.974 1.411 11.677 1.00 95.81 108 ILE A C 1
ATOM 847 O O . ILE A 1 108 ? -10.928 1.841 12.326 1.00 95.81 108 ILE A O 1
ATOM 851 N N . LEU A 1 109 ? -8.950 0.783 12.267 1.00 97.75 109 LEU A N 1
ATOM 852 C CA . LEU A 1 109 ? -8.900 0.546 13.717 1.00 97.75 109 LEU A CA 1
ATOM 853 C C . LEU A 1 109 ? -8.869 1.853 14.513 1.00 97.75 109 LEU A C 1
ATOM 855 O O . LEU A 1 109 ? -9.590 1.967 15.508 1.00 97.75 109 LEU A O 1
ATOM 859 N N . ARG A 1 110 ? -8.067 2.829 14.062 1.00 97.06 110 ARG A N 1
ATOM 860 C CA . ARG A 1 110 ? -7.993 4.169 14.666 1.00 97.06 110 ARG A CA 1
ATOM 861 C C . ARG A 1 110 ? -9.332 4.886 14.609 1.00 97.06 110 ARG A C 1
ATOM 863 O O . ARG A 1 110 ? -9.864 5.277 15.639 1.00 97.06 110 ARG A O 1
ATOM 870 N N . THR A 1 111 ? -9.884 5.055 13.409 1.00 93.75 111 THR A N 1
ATOM 871 C CA . THR A 1 111 ? -11.112 5.838 13.190 1.00 93.75 111 THR A CA 1
ATOM 872 C C . THR A 1 111 ? -12.334 5.190 13.833 1.00 93.75 111 THR A C 1
ATOM 874 O O . THR A 1 111 ? -13.204 5.891 14.345 1.00 93.75 111 THR A O 1
ATOM 877 N N . GLY A 1 112 ? -12.380 3.857 13.872 1.00 94.12 112 GLY A N 1
ATOM 878 C CA . GLY A 1 112 ? -13.414 3.110 14.580 1.00 94.12 112 GLY A CA 1
ATOM 879 C C . GLY A 1 112 ? -13.263 3.101 16.107 1.00 94.12 112 GLY A C 1
ATOM 880 O O . GLY A 1 112 ? -14.107 2.511 16.777 1.00 94.12 112 GLY A O 1
ATOM 881 N N . ASN A 1 113 ? -12.212 3.713 16.669 1.00 95.75 113 ASN A N 1
ATOM 882 C CA . ASN A 1 113 ? -11.889 3.697 18.102 1.00 95.75 113 ASN A CA 1
ATOM 883 C C . ASN A 1 113 ? -11.825 2.274 18.689 1.00 95.75 113 ASN A C 1
ATOM 885 O O . ASN A 1 113 ? -12.413 1.980 19.735 1.00 95.75 113 ASN A O 1
ATOM 889 N N . SER A 1 114 ? -11.133 1.361 18.000 1.00 98.00 114 SER A N 1
ATOM 890 C CA . SER A 1 114 ? -10.936 -0.002 18.496 1.00 98.00 114 SER A CA 1
ATOM 891 C C . SER A 1 114 ? -10.214 0.010 19.841 1.00 98.00 114 SER A C 1
ATOM 893 O O . SER A 1 114 ? -9.089 0.489 19.939 1.00 98.00 114 SER A O 1
ATOM 895 N N . SER A 1 115 ? -10.786 -0.632 20.861 1.00 97.75 115 SER A N 1
ATOM 896 C CA . SER A 1 115 ? -10.116 -0.788 22.161 1.00 97.75 115 SER A CA 1
ATOM 897 C C . SER A 1 115 ? -8.848 -1.648 22.106 1.00 97.75 115 SER A C 1
ATOM 899 O O . SER A 1 115 ? -8.036 -1.596 23.026 1.00 97.75 115 SER A O 1
ATOM 901 N N . ALA A 1 116 ? -8.665 -2.440 21.042 1.00 98.25 116 ALA A N 1
ATOM 902 C CA . ALA A 1 116 ? -7.432 -3.189 20.807 1.00 98.25 116 ALA A CA 1
ATOM 903 C C . ALA A 1 116 ? -6.305 -2.311 20.235 1.00 98.25 116 ALA A C 1
ATOM 905 O O . ALA A 1 116 ? -5.133 -2.652 20.383 1.00 98.25 116 ALA A O 1
ATOM 906 N N . TRP A 1 117 ? -6.643 -1.186 19.596 1.00 98.44 117 TRP A N 1
ATOM 907 C CA . TRP A 1 117 ? -5.675 -0.242 19.049 1.00 98.44 117 TRP A CA 1
ATOM 908 C C . TRP A 1 117 ? -5.342 0.829 20.088 1.00 98.44 117 TRP A C 1
ATOM 910 O O . TRP A 1 117 ? -5.923 1.909 20.116 1.00 98.44 117 TRP A O 1
ATOM 920 N N . THR A 1 118 ? -4.447 0.482 21.010 1.00 98.62 118 THR A N 1
ATOM 921 C CA . THR A 1 118 ? -4.084 1.364 22.129 1.00 98.62 118 THR A CA 1
ATOM 922 C C . THR A 1 118 ? -3.188 2.524 21.688 1.00 98.62 118 THR A C 1
ATOM 924 O O . THR A 1 118 ? -2.382 2.368 20.771 1.00 98.62 118 THR A O 1
ATOM 927 N N . ASP A 1 119 ? -3.225 3.641 22.421 1.00 98.31 119 ASP A N 1
ATOM 928 C CA . ASP A 1 119 ? -2.343 4.799 22.189 1.00 98.31 119 ASP A CA 1
ATOM 929 C C . ASP A 1 119 ? -0.850 4.430 22.218 1.00 98.31 119 ASP A C 1
ATOM 931 O O . ASP A 1 119 ? -0.034 5.007 21.498 1.00 98.31 119 ASP A O 1
ATOM 935 N N . SER A 1 120 ? -0.479 3.446 23.045 1.00 98.62 120 SER A N 1
ATOM 936 C CA . SER A 1 120 ? 0.898 2.960 23.148 1.00 98.62 120 SER A CA 1
ATOM 937 C C . SER A 1 120 ? 1.328 2.188 21.901 1.00 98.62 120 SER A C 1
ATOM 939 O O . SER A 1 120 ? 2.433 2.417 21.409 1.00 98.62 120 SER A O 1
ATOM 941 N N . LEU A 1 121 ? 0.477 1.297 21.380 1.00 98.81 121 LEU A N 1
ATOM 942 C CA . LEU A 1 121 ? 0.748 0.593 20.123 1.00 98.81 121 LEU A CA 1
ATOM 943 C C . LEU A 1 121 ? 0.821 1.591 18.964 1.00 98.81 121 LEU A C 1
ATOM 945 O O . LEU A 1 121 ? 1.757 1.543 18.169 1.00 98.81 121 LEU A O 1
ATOM 949 N N . ASP A 1 122 ? -0.121 2.535 18.923 1.00 98.62 122 ASP A N 1
ATOM 950 C CA . ASP A 1 122 ? -0.172 3.566 17.893 1.00 98.62 122 ASP A CA 1
ATOM 951 C C . ASP A 1 122 ? 1.103 4.409 17.847 1.00 98.62 122 ASP A C 1
ATOM 953 O O . ASP A 1 122 ? 1.719 4.563 16.792 1.00 98.62 122 ASP A O 1
ATOM 957 N N . SER A 1 123 ? 1.526 4.910 19.008 1.00 98.69 123 SER A N 1
ATOM 958 C CA . SER A 1 123 ? 2.720 5.746 19.129 1.00 98.69 123 SER A CA 1
ATOM 959 C C . SER A 1 123 ? 3.979 4.991 18.703 1.00 98.69 123 SER A C 1
ATOM 961 O O . SER A 1 123 ? 4.802 5.535 17.972 1.00 98.69 123 SER A O 1
ATOM 963 N N . GLN A 1 124 ? 4.124 3.727 19.108 1.00 98.75 124 GLN A N 1
ATOM 964 C CA . GLN A 1 124 ? 5.288 2.916 18.740 1.00 98.75 124 GLN A CA 1
ATOM 965 C C . GLN A 1 124 ? 5.315 2.593 17.244 1.00 98.75 124 GLN A C 1
ATOM 967 O O . GLN A 1 124 ? 6.363 2.715 16.614 1.00 98.75 124 GLN A O 1
ATOM 972 N N . PHE A 1 125 ? 4.167 2.260 16.650 1.00 98.75 125 PHE A N 1
ATOM 973 C CA . PHE A 1 125 ? 4.096 2.012 15.213 1.00 98.75 125 PHE A CA 1
ATOM 974 C C . PHE A 1 125 ? 4.347 3.288 14.392 1.00 98.75 125 PHE A C 1
ATOM 976 O O . PHE A 1 125 ? 5.037 3.245 13.371 1.00 98.75 125 PHE A O 1
ATOM 983 N N . ARG A 1 126 ? 3.862 4.451 14.854 1.00 98.75 126 ARG A N 1
ATOM 984 C CA . ARG A 1 126 ? 4.187 5.751 14.240 1.00 98.75 126 ARG A CA 1
ATOM 985 C C . ARG A 1 126 ? 5.675 6.081 14.335 1.00 98.75 126 ARG A C 1
ATOM 987 O O . ARG A 1 126 ? 6.210 6.631 13.375 1.00 98.75 126 ARG A O 1
ATOM 994 N N . ASN A 1 127 ? 6.347 5.727 15.431 1.00 98.75 127 ASN A N 1
ATOM 995 C CA . ASN A 1 127 ? 7.796 5.905 15.559 1.00 98.75 127 ASN A CA 1
ATOM 996 C C . ASN A 1 127 ? 8.546 5.044 14.539 1.00 98.75 127 ASN A C 1
ATOM 998 O O . ASN A 1 127 ? 9.303 5.590 13.744 1.00 98.75 127 ASN A O 1
ATOM 1002 N N . TRP A 1 128 ? 8.248 3.740 14.483 1.00 98.75 128 TRP A N 1
ATOM 1003 C CA . TRP A 1 128 ? 8.826 2.842 13.477 1.00 98.75 128 TRP A CA 1
ATOM 1004 C C . TRP A 1 128 ? 8.603 3.370 12.053 1.00 98.75 128 TRP A C 1
ATOM 1006 O O . TRP A 1 128 ? 9.519 3.402 11.236 1.00 98.75 128 TRP A O 1
ATOM 1016 N N . THR A 1 129 ? 7.389 3.854 11.772 1.00 98.75 129 THR A N 1
ATOM 1017 C CA . THR A 1 129 ? 7.047 4.427 10.466 1.00 98.75 129 THR A CA 1
ATOM 1018 C C . THR A 1 129 ? 7.853 5.689 10.168 1.00 98.75 129 THR A C 1
ATOM 1020 O O . THR A 1 129 ? 8.307 5.869 9.044 1.00 98.75 129 THR A O 1
ATOM 1023 N N . THR A 1 130 ? 8.039 6.563 11.156 1.00 98.75 130 THR A N 1
ATOM 1024 C CA . THR A 1 130 ? 8.821 7.797 11.002 1.00 98.75 130 THR A CA 1
ATOM 1025 C C . THR A 1 130 ? 10.281 7.476 10.688 1.00 98.75 130 THR A C 1
ATOM 1027 O O . THR A 1 130 ? 10.854 8.077 9.779 1.00 98.75 130 THR A O 1
ATOM 1030 N N . ASP A 1 131 ? 10.857 6.485 11.371 1.00 98.75 131 ASP A N 1
ATOM 1031 C CA . ASP A 1 131 ? 12.216 6.010 11.101 1.00 98.75 131 ASP A CA 1
ATOM 1032 C C . ASP A 1 131 ? 12.328 5.420 9.686 1.00 98.75 131 ASP A C 1
ATOM 1034 O O . ASP A 1 131 ? 13.268 5.737 8.953 1.00 98.75 131 ASP A O 1
ATOM 1038 N N . TYR A 1 132 ? 11.335 4.629 9.261 1.00 98.69 132 TYR A N 1
ATOM 1039 C CA . TYR A 1 132 ? 11.309 4.045 7.920 1.00 98.69 132 TYR A CA 1
ATOM 1040 C C . TYR A 1 132 ? 11.158 5.110 6.826 1.00 98.69 132 TYR A C 1
ATOM 1042 O O . TYR A 1 132 ? 11.894 5.071 5.845 1.00 98.69 132 TYR A O 1
ATOM 1050 N N . ILE A 1 133 ? 10.285 6.110 7.006 1.00 98.69 133 ILE A N 1
ATOM 1051 C CA . ILE A 1 133 ? 10.190 7.275 6.105 1.00 98.69 133 ILE A CA 1
ATOM 1052 C C . ILE A 1 133 ? 11.543 7.997 6.026 1.00 98.69 133 ILE A C 1
ATOM 1054 O O . ILE A 1 133 ? 11.960 8.409 4.940 1.00 98.69 133 ILE A O 1
ATOM 1058 N N . GLY A 1 134 ? 12.249 8.125 7.154 1.00 98.50 134 GLY A N 1
ATOM 1059 C CA . GLY A 1 134 ? 13.604 8.669 7.204 1.00 98.50 134 GLY A CA 1
ATOM 1060 C C . GLY A 1 134 ? 14.581 7.892 6.317 1.00 98.50 134 GLY A C 1
ATOM 1061 O O . GLY A 1 134 ? 15.300 8.500 5.520 1.00 98.50 134 GLY A O 1
ATOM 1062 N N . TRP A 1 135 ? 14.567 6.557 6.389 1.00 98.50 135 TRP A N 1
ATOM 1063 C CA . TRP A 1 135 ? 15.371 5.704 5.505 1.00 98.50 135 TRP A CA 1
ATOM 1064 C C . TRP A 1 135 ? 14.939 5.829 4.036 1.00 98.50 135 TRP A C 1
ATOM 1066 O O . TRP A 1 135 ? 15.789 6.078 3.185 1.00 98.50 135 TRP A O 1
ATOM 1076 N N . VAL A 1 136 ? 13.638 5.765 3.729 1.00 97.88 136 VAL A N 1
ATOM 1077 C CA . VAL A 1 136 ? 13.098 5.928 2.360 1.00 97.88 136 VAL A CA 1
ATOM 1078 C C . VAL A 1 136 ? 13.535 7.263 1.740 1.00 97.88 136 VAL A C 1
ATOM 1080 O O . VAL A 1 136 ? 13.844 7.340 0.553 1.00 97.88 136 VAL A O 1
ATOM 1083 N N . SER A 1 137 ? 13.623 8.319 2.550 1.00 96.19 137 SER A N 1
ATOM 1084 C CA . SER A 1 137 ? 13.992 9.664 2.093 1.00 96.19 137 SER A CA 1
ATOM 1085 C C . SER A 1 137 ? 15.496 9.871 1.877 1.00 96.19 137 SER A C 1
ATOM 1087 O O . SER A 1 137 ? 15.879 10.864 1.263 1.00 96.19 137 SER A O 1
ATOM 1089 N N . THR A 1 138 ? 16.359 8.995 2.403 1.00 96.94 138 THR A N 1
ATOM 1090 C CA . THR A 1 138 ? 17.816 9.244 2.457 1.00 96.94 138 THR A CA 1
ATOM 1091 C C . THR A 1 138 ? 18.682 8.104 1.931 1.00 96.94 138 THR A C 1
ATOM 1093 O O . THR A 1 138 ? 19.815 8.354 1.519 1.00 96.94 138 THR A O 1
ATOM 1096 N N . SER A 1 139 ? 18.177 6.871 1.925 1.00 97.62 139 SER A N 1
ATOM 1097 C CA . SER A 1 139 ? 18.913 5.699 1.458 1.00 97.62 139 SER A CA 1
ATOM 1098 C C . SER A 1 139 ? 19.165 5.767 -0.050 1.00 97.62 139 SER A C 1
ATOM 1100 O O . SER A 1 139 ? 18.211 5.990 -0.798 1.00 97.62 139 SER A O 1
ATOM 1102 N N . PRO A 1 140 ? 20.401 5.515 -0.524 1.00 96.81 140 PRO A N 1
ATOM 1103 C CA . PRO A 1 140 ? 20.685 5.398 -1.952 1.00 96.81 140 PRO A CA 1
ATOM 1104 C C . PRO A 1 140 ? 19.775 4.384 -2.655 1.00 96.81 140 PRO A C 1
ATOM 1106 O O . PRO A 1 140 ? 19.217 4.713 -3.695 1.00 96.81 140 PRO A O 1
ATOM 1109 N N . LEU A 1 141 ? 19.523 3.224 -2.030 1.00 96.12 141 LEU A N 1
ATOM 1110 C CA . LEU A 1 141 ? 18.624 2.192 -2.564 1.00 96.12 141 LEU A CA 1
ATOM 1111 C C . LEU A 1 141 ? 17.210 2.746 -2.782 1.00 96.12 141 LEU A C 1
ATOM 1113 O O . LEU A 1 141 ? 16.622 2.591 -3.845 1.00 96.12 141 LEU A O 1
ATOM 1117 N N . ALA A 1 142 ? 16.665 3.461 -1.797 1.00 97.06 142 ALA A N 1
ATOM 1118 C CA . ALA A 1 142 ? 15.327 4.032 -1.917 1.00 97.06 142 ALA A CA 1
ATOM 1119 C C . ALA A 1 142 ? 15.261 5.178 -2.945 1.00 97.06 142 ALA A C 1
ATOM 1121 O O . ALA A 1 142 ? 14.250 5.337 -3.626 1.00 97.06 142 ALA A O 1
ATOM 1122 N N . GLN A 1 143 ? 16.327 5.974 -3.080 1.00 97.50 143 GLN A N 1
ATOM 1123 C CA . GLN A 1 143 ? 16.386 7.052 -4.073 1.00 97.50 143 GLN A CA 1
ATOM 1124 C C . GLN A 1 143 ? 16.541 6.526 -5.507 1.00 97.50 143 GLN A C 1
ATOM 1126 O O . GLN A 1 143 ? 15.990 7.124 -6.431 1.00 97.50 143 GLN A O 1
ATOM 1131 N N . GLU A 1 144 ? 17.240 5.407 -5.699 1.00 96.62 144 GLU A N 1
ATOM 1132 C CA . GLU A 1 144 ? 17.282 4.696 -6.981 1.00 96.62 144 GLU A CA 1
ATOM 1133 C C . GLU A 1 144 ? 15.897 4.149 -7.348 1.00 96.62 144 GLU A C 1
ATOM 1135 O O . GLU A 1 144 ? 15.421 4.378 -8.461 1.00 96.62 144 GLU A O 1
ATOM 1140 N N . GLU A 1 145 ? 15.182 3.555 -6.389 1.00 95.56 145 GLU A N 1
ATOM 1141 C CA . GLU A 1 145 ? 13.813 3.088 -6.617 1.00 95.56 145 GLU A CA 1
ATOM 1142 C C . GLU A 1 145 ? 12.860 4.236 -6.982 1.00 95.56 145 GLU A C 1
ATOM 1144 O O . GLU A 1 145 ? 12.094 4.131 -7.942 1.00 95.56 145 GLU A O 1
ATOM 1149 N N . LYS A 1 146 ? 12.948 5.369 -6.271 1.00 95.62 146 LYS A N 1
ATOM 1150 C CA . LYS A 1 146 ? 12.178 6.588 -6.570 1.00 95.62 146 LYS A CA 1
ATOM 1151 C C . LYS A 1 146 ? 12.351 7.044 -8.024 1.00 95.62 146 LYS A C 1
ATOM 1153 O O . LYS A 1 146 ? 11.414 7.590 -8.609 1.00 95.62 146 LYS A O 1
ATOM 1158 N N . ALA A 1 147 ? 13.544 6.860 -8.591 1.00 93.62 147 ALA A N 1
ATOM 1159 C CA . ALA A 1 147 ? 13.875 7.261 -9.956 1.00 93.62 147 ALA A CA 1
ATOM 1160 C C . ALA A 1 147 ? 13.371 6.277 -11.030 1.00 93.62 147 ALA A C 1
ATOM 1162 O O . ALA A 1 147 ? 13.415 6.607 -12.219 1.00 93.62 147 ALA A O 1
ATOM 1163 N N . SER A 1 148 ? 12.876 5.097 -10.642 1.00 89.38 148 SER A N 1
ATOM 1164 C CA . SER A 1 148 ? 12.341 4.107 -11.577 1.00 89.38 148 SER A CA 1
ATOM 1165 C C . SER A 1 148 ? 11.109 4.634 -12.314 1.00 89.38 148 SER A C 1
ATOM 1167 O O . SER A 1 148 ? 10.175 5.175 -11.724 1.00 89.38 148 SER A O 1
ATOM 1169 N N . THR A 1 149 ? 11.080 4.453 -13.634 1.00 85.50 149 THR A N 1
ATOM 1170 C CA . THR A 1 149 ? 10.016 4.981 -14.508 1.00 85.50 149 THR A CA 1
ATOM 1171 C C . THR A 1 149 ? 8.881 3.989 -14.772 1.00 85.50 149 THR A C 1
ATOM 1173 O O . THR A 1 149 ? 7.909 4.340 -15.436 1.00 85.50 149 THR A O 1
ATOM 1176 N N . ASN A 1 150 ? 8.974 2.765 -14.248 1.00 80.81 150 ASN A N 1
ATOM 1177 C CA . ASN A 1 150 ? 7.963 1.708 -14.350 1.00 80.81 150 ASN A CA 1
ATOM 1178 C C . ASN A 1 150 ? 7.172 1.571 -13.026 1.00 80.81 150 ASN A C 1
ATOM 1180 O O . ASN A 1 150 ? 7.113 2.511 -12.229 1.00 80.81 150 ASN A O 1
ATOM 1184 N N . ASN A 1 151 ? 6.555 0.409 -12.785 1.00 81.44 151 ASN A N 1
ATOM 1185 C CA . ASN A 1 151 ? 5.760 0.140 -11.582 1.00 81.44 151 ASN A CA 1
ATOM 1186 C C . ASN A 1 151 ? 6.534 0.338 -10.259 1.00 81.44 151 ASN A C 1
ATOM 1188 O O . ASN A 1 151 ? 5.918 0.743 -9.275 1.00 81.44 151 ASN A O 1
ATOM 1192 N N . HIS A 1 152 ? 7.861 0.167 -10.239 1.00 89.44 152 HIS A N 1
ATOM 1193 C CA . HIS A 1 152 ? 8.681 0.368 -9.039 1.00 89.44 152 HIS A CA 1
ATOM 1194 C C . HIS A 1 152 ? 8.538 1.791 -8.484 1.00 89.44 152 HIS A C 1
ATOM 1196 O O . HIS A 1 152 ? 8.203 1.981 -7.314 1.00 89.44 152 HIS A O 1
ATOM 1202 N N . GLY A 1 153 ? 8.653 2.806 -9.346 1.00 90.31 153 GLY A N 1
ATOM 1203 C CA . GLY A 1 153 ? 8.448 4.196 -8.940 1.00 90.31 153 GLY A CA 1
ATOM 1204 C C . GLY A 1 153 ? 7.008 4.464 -8.487 1.00 90.31 153 GLY A C 1
ATOM 1205 O O . GLY A 1 153 ? 6.781 5.183 -7.517 1.00 90.31 153 GLY A O 1
ATOM 1206 N N . THR A 1 154 ? 6.011 3.841 -9.126 1.00 88.44 154 THR A N 1
ATOM 1207 C CA . THR A 1 154 ? 4.603 3.942 -8.690 1.00 88.44 154 THR A CA 1
ATOM 1208 C C . THR A 1 154 ? 4.423 3.442 -7.261 1.00 88.44 154 THR A C 1
ATOM 1210 O O . THR A 1 154 ? 3.785 4.125 -6.452 1.00 88.44 154 THR A O 1
ATOM 1213 N N . TYR A 1 155 ? 4.992 2.277 -6.944 1.00 89.75 155 TYR A N 1
ATOM 1214 C CA . TYR A 1 155 ? 4.886 1.668 -5.622 1.00 89.75 155 TYR A CA 1
ATOM 1215 C C . TYR A 1 155 ? 5.739 2.368 -4.564 1.00 89.75 155 TYR A C 1
ATOM 1217 O O . TYR A 1 155 ? 5.301 2.440 -3.414 1.00 89.75 155 TYR A O 1
ATOM 1225 N N . PHE A 1 156 ? 6.862 2.985 -4.947 1.00 94.75 156 PHE A N 1
ATOM 1226 C CA . PHE A 1 156 ? 7.596 3.907 -4.078 1.00 94.75 156 PHE A CA 1
ATOM 1227 C C . PHE A 1 156 ? 6.671 5.013 -3.549 1.00 94.75 156 PHE A C 1
ATOM 1229 O O . PHE A 1 156 ? 6.507 5.169 -2.336 1.00 94.75 156 PHE A O 1
ATOM 1236 N N . TYR A 1 157 ? 6.005 5.754 -4.445 1.00 94.88 157 TYR A N 1
ATOM 1237 C CA . TYR A 1 157 ? 5.116 6.845 -4.030 1.00 94.88 157 TYR A CA 1
ATOM 1238 C C . TYR A 1 157 ? 3.860 6.331 -3.323 1.00 94.88 157 TYR A C 1
ATOM 1240 O O . TYR A 1 157 ? 3.414 6.954 -2.361 1.00 94.88 157 TYR A O 1
ATOM 1248 N N . ASN A 1 158 ? 3.312 5.186 -3.746 1.00 91.12 158 ASN A N 1
ATOM 1249 C CA . ASN A 1 158 ? 2.173 4.549 -3.083 1.00 91.12 158 ASN A CA 1
ATOM 1250 C C . ASN A 1 158 ? 2.457 4.296 -1.596 1.00 91.12 158 ASN A C 1
ATOM 1252 O O . ASN A 1 158 ? 1.662 4.657 -0.722 1.00 91.12 158 ASN A O 1
ATOM 1256 N N . GLN A 1 159 ? 3.617 3.702 -1.321 1.00 94.31 159 GLN A N 1
ATOM 1257 C CA . GLN A 1 159 ? 4.079 3.395 0.020 1.00 94.31 159 GLN A CA 1
ATOM 1258 C C . GLN A 1 159 ? 4.367 4.672 0.813 1.00 94.31 159 GLN A C 1
ATOM 1260 O O . GLN A 1 159 ? 3.824 4.836 1.906 1.00 94.31 159 GLN A O 1
ATOM 1265 N N . LEU A 1 160 ? 5.178 5.584 0.266 1.00 97.50 160 LEU A N 1
ATOM 1266 C CA . LEU A 1 160 ? 5.597 6.805 0.955 1.00 97.50 160 LEU A CA 1
ATOM 1267 C C . LEU A 1 160 ? 4.397 7.669 1.363 1.00 97.50 160 LEU A C 1
ATOM 1269 O O . LEU A 1 160 ? 4.269 8.022 2.535 1.00 97.50 160 LEU A O 1
ATOM 1273 N N . VAL A 1 161 ? 3.479 7.935 0.429 1.00 97.00 161 VAL A N 1
ATOM 1274 C CA . VAL A 1 161 ? 2.284 8.756 0.682 1.00 97.00 161 VAL A CA 1
ATOM 1275 C C . VAL A 1 161 ? 1.390 8.108 1.739 1.00 97.00 161 VAL A C 1
ATOM 1277 O O . VAL A 1 161 ? 0.914 8.785 2.651 1.00 97.00 161 VAL A O 1
ATOM 1280 N N . SER A 1 162 ? 1.196 6.788 1.670 1.00 95.88 162 SER A N 1
ATOM 1281 C CA . SER A 1 162 ? 0.399 6.059 2.666 1.00 95.88 162 SER A CA 1
ATOM 1282 C C . SER A 1 162 ? 1.009 6.153 4.067 1.00 95.88 162 SER A C 1
ATOM 1284 O O . SER A 1 162 ? 0.292 6.358 5.047 1.00 95.88 162 SER A O 1
ATOM 1286 N N . LEU A 1 163 ? 2.333 6.042 4.181 1.00 98.25 163 LEU A N 1
ATOM 1287 C CA . LEU A 1 163 ? 3.036 6.138 5.460 1.00 98.25 163 LEU A CA 1
ATOM 1288 C C . LEU A 1 163 ? 3.041 7.566 6.015 1.00 98.25 163 LEU A C 1
ATOM 1290 O O . LEU A 1 163 ? 2.833 7.750 7.213 1.00 98.25 163 LEU A O 1
ATOM 1294 N N . GLN A 1 164 ? 3.203 8.577 5.161 1.00 98.50 164 GLN A N 1
ATOM 1295 C CA . GLN A 1 164 ? 3.071 9.987 5.539 1.00 98.50 164 GLN A CA 1
ATOM 1296 C C . GLN A 1 164 ? 1.667 10.280 6.092 1.00 98.50 164 GLN A C 1
ATOM 1298 O O . GLN A 1 164 ? 1.537 10.840 7.183 1.00 98.50 164 GLN A O 1
ATOM 1303 N N . ILE A 1 165 ? 0.609 9.795 5.426 1.00 97.31 165 ILE A N 1
ATOM 1304 C CA . ILE A 1 165 ? -0.769 9.861 5.945 1.00 97.31 165 ILE A CA 1
ATOM 1305 C C . ILE A 1 165 ? -0.873 9.161 7.308 1.00 97.31 165 ILE A C 1
ATOM 1307 O O . ILE A 1 165 ? -1.457 9.717 8.242 1.00 97.31 165 ILE A O 1
ATOM 1311 N N . LEU A 1 166 ? -0.291 7.965 7.454 1.00 97.62 166 LEU A N 1
ATOM 1312 C CA . LEU A 1 166 ? -0.313 7.204 8.705 1.00 97.62 166 LEU A CA 1
ATOM 1313 C C . LEU A 1 166 ? 0.319 7.985 9.869 1.00 97.62 166 LEU A C 1
ATOM 1315 O O . LEU A 1 166 ? -0.190 7.917 10.991 1.00 97.62 166 LEU A O 1
ATOM 1319 N N . VAL A 1 167 ? 1.409 8.720 9.645 1.00 98.25 167 VAL A N 1
ATOM 1320 C CA . VAL A 1 167 ? 2.053 9.519 10.704 1.00 98.25 167 VAL A CA 1
ATOM 1321 C C . VAL A 1 167 ? 1.445 10.911 10.875 1.00 98.25 167 VAL A C 1
ATOM 1323 O O . VAL A 1 167 ? 1.798 11.596 11.836 1.00 98.25 167 VAL A O 1
ATOM 1326 N N . GLY A 1 168 ? 0.489 11.295 10.026 1.00 97.12 168 GLY A N 1
ATOM 1327 C CA . GLY A 1 168 ? -0.174 12.600 10.050 1.00 97.12 168 GLY A CA 1
ATOM 1328 C C . GLY A 1 168 ? 0.580 13.705 9.305 1.00 97.12 168 GLY A C 1
ATOM 1329 O O . GLY A 1 168 ? 0.237 14.875 9.462 1.00 97.12 168 GLY A O 1
ATOM 1330 N N . ASP A 1 169 ? 1.580 13.356 8.496 1.00 97.88 169 ASP A N 1
ATOM 1331 C CA . ASP A 1 169 ? 2.313 14.279 7.626 1.00 97.88 169 ASP A CA 1
ATOM 1332 C C . ASP A 1 169 ? 1.545 14.510 6.314 1.00 97.88 169 ASP A C 1
ATOM 1334 O O . ASP A 1 169 ? 1.878 13.996 5.246 1.00 97.88 169 ASP A O 1
ATOM 1338 N N . ILE A 1 170 ? 0.446 15.261 6.408 1.00 96.50 170 ILE A N 1
ATOM 1339 C CA . ILE A 1 170 ? -0.432 15.535 5.261 1.00 96.50 170 ILE A CA 1
ATOM 1340 C C . ILE A 1 170 ? 0.249 16.440 4.226 1.00 96.50 170 ILE A C 1
ATOM 1342 O O . ILE A 1 170 ? 0.010 16.294 3.026 1.00 96.50 170 ILE A O 1
ATOM 1346 N N . GLU A 1 171 ? 1.112 17.356 4.665 1.00 97.19 171 GLU A N 1
ATOM 1347 C CA . GLU A 1 171 ? 1.866 18.240 3.770 1.00 97.19 171 GLU A CA 1
ATOM 1348 C C . GLU A 1 171 ? 2.905 17.454 2.959 1.00 97.19 171 GLU A C 1
ATOM 1350 O O . GLU A 1 171 ? 2.972 17.608 1.733 1.00 97.19 171 GLU A O 1
ATOM 1355 N N . GLY A 1 172 ? 3.649 16.551 3.609 1.00 97.56 172 GLY A N 1
ATOM 1356 C CA . GLY A 1 172 ? 4.565 15.629 2.944 1.00 97.56 172 GLY A CA 1
ATOM 1357 C C . GLY A 1 172 ? 3.841 14.711 1.965 1.00 97.56 172 GLY A C 1
ATOM 1358 O O . GLY A 1 172 ? 4.218 14.660 0.796 1.00 97.56 172 GLY A O 1
ATOM 1359 N N . ALA A 1 173 ? 2.740 14.082 2.390 1.00 96.88 173 ALA A N 1
ATOM 1360 C CA . ALA A 1 173 ? 1.906 13.243 1.523 1.00 96.88 173 ALA A CA 1
ATOM 1361 C C . ALA A 1 173 ? 1.402 13.991 0.281 1.00 96.88 173 ALA A C 1
ATOM 1363 O O . ALA A 1 173 ? 1.481 13.476 -0.836 1.00 96.88 173 ALA A O 1
ATOM 1364 N N . THR A 1 174 ? 0.928 15.227 0.459 1.00 94.62 174 THR A N 1
ATOM 1365 C CA . THR A 1 174 ? 0.473 16.087 -0.644 1.00 94.62 174 THR A CA 1
ATOM 1366 C C . THR A 1 174 ? 1.619 16.437 -1.591 1.00 94.62 174 THR A C 1
ATOM 1368 O O . THR A 1 174 ? 1.451 16.429 -2.810 1.00 94.62 174 THR A O 1
ATOM 1371 N N . SER A 1 175 ? 2.804 16.725 -1.061 1.00 97.44 175 SER A N 1
ATOM 1372 C CA . SER A 1 175 ? 3.982 17.024 -1.879 1.00 97.44 175 SER A CA 1
ATOM 1373 C C . SER A 1 175 ? 4.420 15.803 -2.689 1.00 97.44 175 SER A C 1
ATOM 1375 O O . SER A 1 175 ? 4.601 15.905 -3.901 1.00 97.44 175 SER A O 1
ATOM 1377 N N . SER A 1 176 ? 4.508 14.634 -2.051 1.00 96.94 176 SER A N 1
ATOM 1378 C CA . SER A 1 176 ? 4.930 13.383 -2.685 1.00 96.94 176 SER A CA 1
ATOM 1379 C C . SER A 1 176 ? 3.945 12.897 -3.753 1.00 96.94 176 SER A C 1
ATOM 1381 O O . SER A 1 176 ? 4.377 12.484 -4.828 1.00 96.94 176 SER A O 1
ATOM 1383 N N . ILE A 1 177 ? 2.628 12.995 -3.527 1.00 93.31 177 ILE A N 1
ATOM 1384 C CA . ILE A 1 177 ? 1.652 12.606 -4.557 1.00 93.31 177 ILE A CA 1
ATOM 1385 C C . ILE A 1 177 ? 1.684 13.566 -5.759 1.00 93.31 177 ILE A C 1
ATOM 1387 O O . ILE A 1 177 ? 1.589 13.127 -6.904 1.00 93.31 177 ILE A O 1
ATOM 1391 N N . ASN A 1 178 ? 1.883 14.869 -5.527 1.00 93.12 178 ASN A N 1
ATOM 1392 C CA . ASN A 1 178 ? 2.044 15.843 -6.608 1.00 93.12 178 ASN A CA 1
ATOM 1393 C C . ASN A 1 178 ? 3.335 15.601 -7.403 1.00 93.12 178 ASN A C 1
ATOM 1395 O O . ASN A 1 178 ? 3.324 15.710 -8.630 1.00 93.12 178 ASN A O 1
ATOM 1399 N N . GLU A 1 179 ? 4.436 15.250 -6.733 1.00 95.25 179 GLU A N 1
ATOM 1400 C CA . GLU A 1 179 ? 5.697 14.879 -7.383 1.00 95.25 179 GLU A CA 1
ATOM 1401 C C . GLU A 1 179 ? 5.503 13.678 -8.318 1.00 95.25 179 GLU A C 1
ATOM 1403 O O . GLU A 1 179 ? 5.924 13.722 -9.472 1.00 95.25 179 GLU A O 1
ATOM 1408 N N . TYR A 1 180 ? 4.776 12.650 -7.873 1.00 92.56 180 TYR A N 1
ATOM 1409 C CA . TYR A 1 180 ? 4.439 11.500 -8.710 1.00 92.56 180 TYR A CA 1
ATOM 1410 C C . TYR A 1 180 ? 3.678 11.897 -9.986 1.00 92.56 180 TYR A C 1
ATOM 1412 O O . TYR A 1 180 ? 4.127 11.586 -11.094 1.00 92.56 180 TYR A O 1
ATOM 1420 N N . PHE A 1 181 ? 2.554 12.615 -9.843 1.00 87.75 181 PHE A N 1
ATOM 1421 C CA . PHE A 1 181 ? 1.680 12.979 -10.969 1.00 87.75 181 PHE A CA 1
ATOM 1422 C C . PHE A 1 181 ? 2.292 14.019 -11.921 1.00 87.75 181 PHE A C 1
ATOM 1424 O O . PHE A 1 181 ? 1.949 14.048 -13.107 1.00 87.75 181 PHE A O 1
ATOM 1431 N N . SER A 1 182 ? 3.209 14.857 -11.431 1.00 90.31 182 SER A N 1
ATOM 1432 C CA . SER A 1 182 ? 3.961 15.814 -12.258 1.00 90.31 182 SER A CA 1
ATOM 1433 C C . SER A 1 182 ? 5.246 15.234 -12.861 1.00 90.31 182 SER A C 1
ATOM 1435 O O . SER A 1 182 ? 5.757 15.788 -13.834 1.00 90.31 182 SER A O 1
ATOM 1437 N N . GLY A 1 183 ? 5.749 14.125 -12.314 1.00 89.38 183 GLY A N 1
ATOM 1438 C CA . GLY A 1 183 ? 6.963 13.440 -12.741 1.00 89.38 183 GLY A CA 1
ATOM 1439 C C . GLY A 1 183 ? 6.671 12.157 -13.516 1.00 89.38 183 GLY A C 1
ATOM 1440 O O . GLY A 1 183 ? 6.134 12.193 -14.624 1.00 89.38 183 GLY A O 1
ATOM 1441 N N . ILE A 1 184 ? 7.057 11.012 -12.943 1.00 86.38 184 ILE A N 1
ATOM 1442 C CA . ILE A 1 184 ? 7.086 9.714 -13.637 1.00 86.38 184 ILE A CA 1
ATOM 1443 C C . ILE A 1 184 ? 5.721 9.281 -14.192 1.00 86.38 184 ILE A C 1
ATOM 1445 O O . ILE A 1 184 ? 5.686 8.646 -15.244 1.00 86.38 184 ILE A O 1
ATOM 1449 N N . TYR A 1 185 ? 4.603 9.699 -13.577 1.00 82.94 185 TYR A N 1
ATOM 1450 C CA . TYR A 1 185 ? 3.250 9.444 -14.091 1.00 82.94 185 TYR A CA 1
ATOM 1451 C C . TYR A 1 185 ? 3.108 9.824 -15.570 1.00 82.94 185 TYR A C 1
ATOM 1453 O O . TYR A 1 185 ? 2.498 9.093 -16.352 1.00 82.94 185 TYR A O 1
ATOM 1461 N N . GLN A 1 186 ? 3.717 10.946 -15.967 1.00 80.81 186 GLN A N 1
ATOM 1462 C CA . GLN A 1 186 ? 3.614 11.508 -17.315 1.00 80.81 186 GLN A CA 1
ATOM 1463 C C . GLN A 1 186 ? 4.153 10.579 -18.410 1.00 80.81 186 GLN A C 1
ATOM 1465 O O . GLN A 1 186 ? 3.767 10.744 -19.571 1.00 80.81 186 GLN A O 1
ATOM 1470 N N . GLY A 1 187 ? 5.017 9.624 -18.049 1.00 73.75 187 GLY A N 1
ATOM 1471 C CA . GLY A 1 187 ? 5.575 8.606 -18.941 1.00 73.75 187 GLY A CA 1
ATOM 1472 C C . GLY A 1 187 ? 5.095 7.177 -18.666 1.00 73.75 187 GLY A C 1
ATOM 1473 O O . GLY A 1 187 ? 5.521 6.269 -19.371 1.00 73.75 187 GLY A O 1
ATOM 1474 N N . GLN A 1 188 ? 4.237 6.955 -17.662 1.00 70.06 188 GLN A N 1
ATOM 1475 C CA . GLN A 1 188 ? 3.841 5.606 -17.232 1.00 70.06 188 GLN A CA 1
ATOM 1476 C C . GLN A 1 188 ? 2.614 5.057 -17.963 1.00 70.06 188 GLN A C 1
ATOM 1478 O O . GLN A 1 188 ? 2.567 3.869 -18.270 1.00 70.06 188 GLN A O 1
ATOM 1483 N N . ILE A 1 189 ? 1.624 5.901 -18.271 1.00 64.50 189 ILE A N 1
ATOM 1484 C CA . ILE A 1 189 ? 0.481 5.483 -19.097 1.00 64.50 189 ILE A CA 1
ATOM 1485 C C . ILE A 1 189 ? 0.794 5.831 -20.546 1.00 64.50 189 ILE A C 1
ATOM 1487 O O . ILE A 1 189 ? 0.456 6.914 -21.033 1.00 64.50 189 ILE A O 1
ATOM 1491 N N . SER A 1 190 ? 1.455 4.889 -21.219 1.00 53.09 190 SER A N 1
ATOM 1492 C CA . SER A 1 190 ? 1.342 4.774 -22.674 1.00 53.09 190 SER A CA 1
ATOM 1493 C C . SER A 1 190 ? -0.052 4.234 -23.023 1.00 53.09 190 SER A C 1
ATOM 1495 O O . SER A 1 190 ? -0.831 3.880 -22.132 1.00 53.09 190 SER A O 1
ATOM 1497 N N . SER A 1 191 ? -0.375 4.088 -24.309 1.00 42.34 191 SER A N 1
ATOM 1498 C CA . SER A 1 191 ? -1.611 3.416 -24.759 1.00 42.34 191 SER A CA 1
ATOM 1499 C C . SER A 1 191 ? -1.913 2.037 -24.120 1.00 42.34 191 SER A C 1
ATOM 1501 O O . SER A 1 191 ? -3.018 1.540 -24.319 1.00 42.34 191 SER A O 1
ATOM 1503 N N . THR A 1 192 ? -0.990 1.440 -23.344 1.00 36.75 192 THR A N 1
ATOM 1504 C CA . THR A 1 192 ? -1.099 0.107 -22.725 1.00 36.75 192 THR A CA 1
ATOM 1505 C C . THR A 1 192 ? -1.578 0.040 -21.2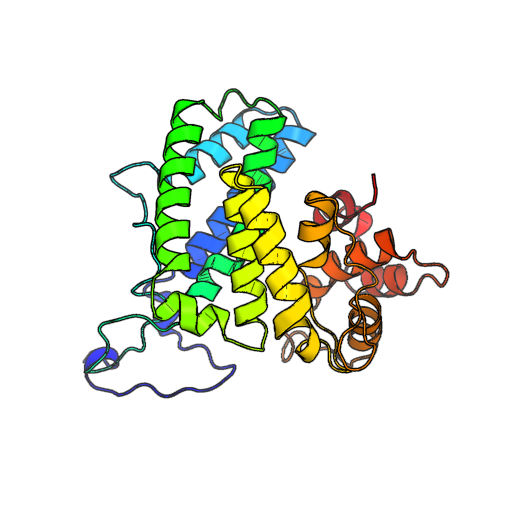69 1.00 36.75 192 THR A C 1
ATOM 1507 O O . THR A 1 192 ? -1.977 -1.033 -20.833 1.00 36.75 192 THR A O 1
ATOM 1510 N N . GLY A 1 193 ? -1.609 1.150 -20.525 1.00 45.69 193 GLY A N 1
ATOM 1511 C CA . GLY A 1 193 ? -2.623 1.290 -19.481 1.00 45.69 193 GLY A CA 1
ATOM 1512 C C . GLY A 1 193 ? -2.491 0.640 -18.090 1.00 45.69 193 GLY A C 1
ATOM 1513 O O . GLY A 1 193 ? -3.380 -0.114 -17.710 1.00 45.69 193 GLY A O 1
ATOM 1514 N N . GLU A 1 194 ? -1.542 1.032 -17.242 1.00 51.44 194 GLU A N 1
ATOM 1515 C CA . GLU A 1 194 ? -1.496 0.601 -15.824 1.00 51.44 194 GLU A CA 1
ATOM 1516 C C . GLU A 1 194 ? -1.599 1.810 -14.868 1.00 51.44 194 GLU A C 1
ATOM 1518 O O . GLU A 1 194 ? -1.102 2.858 -15.280 1.00 51.44 194 GLU A O 1
ATOM 1523 N N . GLN A 1 195 ? -2.229 1.699 -13.663 1.00 58.09 195 GLN A N 1
ATOM 1524 C CA . GLN A 1 195 ? -1.938 2.490 -12.423 1.00 58.09 195 GLN A CA 1
ATOM 1525 C C . GLN A 1 195 ? -2.966 2.467 -11.246 1.00 58.09 195 GLN A C 1
ATOM 1527 O O . GLN A 1 195 ? -4.167 2.318 -11.459 1.00 58.09 195 GLN A O 1
ATOM 1532 N N . THR A 1 196 ? -2.487 2.771 -10.011 1.00 60.62 196 THR A N 1
ATOM 1533 C CA . THR A 1 196 ? -3.218 2.620 -8.713 1.00 60.62 196 THR A CA 1
ATOM 1534 C C . THR A 1 196 ? -3.216 3.859 -7.768 1.00 60.62 196 THR A C 1
ATOM 1536 O O . THR A 1 196 ? -3.899 3.854 -6.745 1.00 60.62 196 THR A O 1
ATOM 1539 N N . ASN A 1 197 ? -2.497 4.956 -8.063 1.00 73.38 197 ASN A N 1
ATOM 1540 C CA . ASN A 1 197 ? -2.249 6.044 -7.079 1.00 73.38 197 ASN A CA 1
ATOM 1541 C C . ASN A 1 197 ? -3.323 7.152 -6.984 1.00 73.38 197 ASN A C 1
ATOM 1543 O O . ASN A 1 197 ? -3.288 7.973 -6.068 1.00 73.38 197 ASN A O 1
ATOM 1547 N N . VAL A 1 198 ? -4.308 7.179 -7.883 1.00 75.56 198 VAL A N 1
ATOM 1548 C CA . VAL A 1 198 ? -5.343 8.236 -7.959 1.00 75.56 198 VAL A CA 1
ATOM 1549 C C . VAL A 1 198 ? -6.206 8.371 -6.693 1.00 75.56 198 VAL A C 1
ATOM 1551 O O . VAL A 1 198 ? -6.511 9.493 -6.288 1.00 75.56 198 VAL A O 1
ATOM 1554 N N . ARG A 1 199 ? -6.517 7.264 -6.000 1.00 74.50 199 ARG A N 1
ATOM 1555 C CA . ARG A 1 199 ? -7.296 7.281 -4.741 1.00 74.50 199 ARG A CA 1
ATOM 15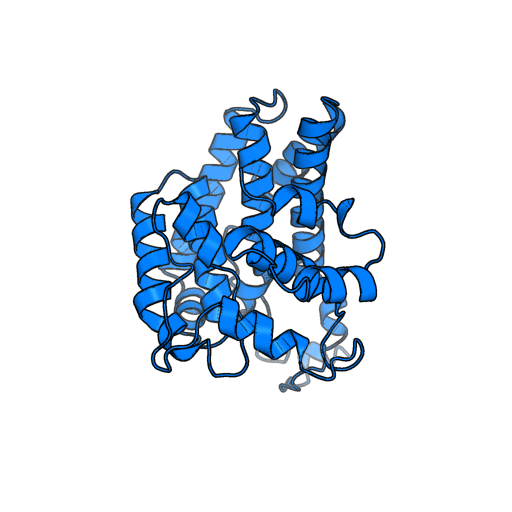56 C C . ARG A 1 199 ? -6.564 7.966 -3.580 1.00 74.50 199 ARG A C 1
ATOM 1558 O O . ARG A 1 199 ? -7.211 8.548 -2.714 1.00 74.50 199 ARG A O 1
ATOM 1565 N N . LEU A 1 200 ? -5.228 7.918 -3.549 1.00 75.75 200 LEU A N 1
ATOM 1566 C CA . LEU A 1 200 ? -4.451 8.604 -2.509 1.00 75.75 200 LEU A CA 1
ATOM 1567 C C . LEU A 1 200 ? -4.563 10.123 -2.650 1.00 75.75 200 LEU A C 1
ATOM 1569 O O . LEU A 1 200 ? -4.693 10.821 -1.649 1.00 75.75 200 LEU A O 1
ATOM 1573 N N . GLY A 1 201 ? -4.575 10.636 -3.882 1.00 78.12 201 GLY A N 1
ATOM 1574 C CA . GLY A 1 201 ? -4.823 12.056 -4.114 1.00 78.12 201 GLY A CA 1
ATOM 1575 C C . GLY A 1 201 ? -6.216 12.483 -3.674 1.00 78.12 201 GLY A C 1
ATOM 1576 O O . GLY A 1 201 ? -6.348 13.496 -2.993 1.00 78.12 201 GLY A O 1
ATOM 1577 N N . GLU A 1 202 ? -7.243 11.691 -3.989 1.00 82.12 202 GLU A N 1
ATOM 1578 C CA . GLU A 1 202 ? -8.618 11.982 -3.571 1.00 82.12 202 GLU A CA 1
ATOM 1579 C C . GLU A 1 202 ? -8.743 12.069 -2.044 1.00 82.12 202 GLU A C 1
ATOM 1581 O O . GLU A 1 202 ? -9.335 13.020 -1.532 1.00 82.12 202 GLU A O 1
ATOM 1586 N N . TYR A 1 203 ? -8.102 11.149 -1.312 1.00 81.06 203 TYR A N 1
ATOM 1587 C CA . TYR A 1 203 ? -8.018 11.207 0.151 1.00 81.06 203 TYR A CA 1
ATOM 1588 C C . TYR A 1 203 ? -7.375 12.512 0.655 1.00 81.06 203 TYR A C 1
ATOM 1590 O O . TYR A 1 203 ? -7.782 13.055 1.682 1.00 81.06 203 TYR A O 1
ATOM 1598 N N . LEU A 1 204 ? -6.394 13.040 -0.080 1.00 85.81 204 LEU A N 1
ATOM 1599 C CA . LEU A 1 204 ? -5.716 14.309 0.206 1.00 85.81 204 LEU A CA 1
ATOM 1600 C C . LEU A 1 204 ? -6.482 15.540 -0.320 1.00 85.81 204 LEU A C 1
ATOM 1602 O O . LEU A 1 204 ? -6.004 16.665 -0.189 1.00 85.81 204 LEU A O 1
ATOM 1606 N N . GLY A 1 205 ? -7.667 15.354 -0.909 1.00 84.56 205 GLY A N 1
ATOM 1607 C CA . GLY A 1 205 ? -8.480 16.432 -1.475 1.00 84.56 205 GLY A CA 1
ATOM 1608 C C . GLY A 1 205 ? -8.008 16.931 -2.845 1.00 84.56 205 GLY A C 1
ATOM 1609 O O . GLY A 1 205 ? -8.418 18.012 -3.270 1.00 84.56 205 GLY A O 1
ATOM 1610 N N . VAL A 1 206 ? -7.165 16.166 -3.546 1.00 84.31 206 VAL A N 1
ATOM 1611 C CA . VAL A 1 206 ? -6.650 16.487 -4.884 1.00 84.31 206 VAL A CA 1
ATOM 1612 C C . VAL A 1 206 ? -7.148 15.458 -5.897 1.00 84.31 206 VAL A C 1
ATOM 1614 O O . VAL A 1 206 ? -6.855 14.271 -5.806 1.00 84.31 206 VAL A O 1
ATOM 1617 N N . ASN A 1 207 ? -7.909 15.899 -6.896 1.00 85.06 207 ASN A N 1
ATOM 1618 C CA . ASN A 1 207 ? -8.475 14.990 -7.889 1.00 85.06 207 ASN A CA 1
ATOM 1619 C C . ASN A 1 207 ? -7.485 14.737 -9.040 1.00 85.06 207 ASN A C 1
ATOM 1621 O O . ASN A 1 207 ? -7.247 15.634 -9.849 1.00 85.06 207 ASN A O 1
ATOM 1625 N N . PHE A 1 208 ? -6.974 13.504 -9.134 1.00 86.69 208 PHE A N 1
ATOM 1626 C CA . PHE A 1 208 ? -6.123 13.054 -10.244 1.00 86.69 208 PHE A CA 1
ATOM 1627 C C . PHE A 1 208 ? -6.808 12.089 -11.215 1.00 86.69 208 PHE A C 1
ATOM 1629 O O . PHE A 1 208 ? -6.160 11.575 -12.125 1.00 86.69 208 PHE A O 1
ATOM 1636 N N . TRP A 1 209 ? -8.110 11.832 -11.061 1.00 82.62 209 TRP A N 1
ATOM 1637 C CA . TRP A 1 209 ? -8.831 10.910 -11.940 1.00 82.62 209 TRP A CA 1
ATOM 1638 C C . TRP A 1 209 ? -8.706 11.354 -13.403 1.00 82.62 209 TRP A C 1
ATOM 1640 O O . TRP A 1 209 ? -8.283 10.583 -14.257 1.00 82.62 209 TRP A O 1
ATOM 1650 N N . ASN A 1 210 ? -8.910 12.644 -13.672 1.00 86.81 210 ASN A N 1
ATOM 1651 C CA . ASN A 1 210 ? -8.806 13.206 -15.021 1.00 86.81 210 ASN A CA 1
ATOM 1652 C C . ASN A 1 210 ? -7.387 13.657 -15.414 1.00 86.81 210 ASN A C 1
ATOM 1654 O O . ASN A 1 210 ? -7.226 14.347 -16.423 1.00 86.81 210 ASN A O 1
ATOM 1658 N N . THR A 1 211 ? -6.356 13.327 -14.631 1.00 87.00 211 THR A N 1
ATOM 1659 C CA . THR A 1 211 ? -4.982 13.726 -14.949 1.00 87.00 211 THR A CA 1
ATOM 1660 C C . THR A 1 211 ? -4.467 12.932 -16.140 1.00 87.00 211 THR A C 1
ATOM 1662 O O . THR A 1 211 ? -4.465 11.701 -16.143 1.00 87.00 211 THR A O 1
ATOM 1665 N N . THR A 1 212 ? -4.004 13.646 -17.161 1.00 85.31 212 THR A N 1
ATOM 1666 C CA . THR A 1 212 ? -3.487 13.043 -18.388 1.00 85.31 212 THR A CA 1
ATOM 1667 C C . THR A 1 212 ? -1.978 12.860 -18.334 1.00 85.31 212 THR A C 1
ATOM 1669 O O . THR A 1 212 ? -1.270 13.685 -17.750 1.00 85.31 212 THR A O 1
ATOM 1672 N N . THR A 1 213 ? -1.482 11.813 -18.987 1.00 83.50 213 THR A N 1
ATOM 1673 C CA . THR A 1 213 ? -0.061 11.689 -19.332 1.00 83.50 213 THR A CA 1
ATOM 1674 C C . THR A 1 213 ? 0.319 12.627 -20.470 1.00 83.50 213 THR A C 1
ATOM 1676 O O . THR A 1 213 ? -0.535 13.293 -21.064 1.00 83.50 213 THR A O 1
ATOM 1679 N N . SER A 1 214 ? 1.607 12.644 -20.816 1.00 82.88 214 SER A N 1
ATOM 1680 C CA . SER A 1 214 ? 2.128 13.418 -21.947 1.00 82.88 214 SER A CA 1
ATOM 1681 C C . SER A 1 214 ? 1.487 13.046 -23.295 1.00 82.88 214 SER A C 1
ATOM 1683 O O . SER A 1 214 ? 1.407 13.890 -24.186 1.00 82.88 214 SER A O 1
ATOM 1685 N N . GLU A 1 215 ? 0.961 11.825 -23.426 1.00 82.81 215 GLU A N 1
ATOM 1686 C CA . GLU A 1 215 ? 0.237 11.340 -24.611 1.00 82.81 215 GLU A CA 1
ATOM 1687 C C . GLU A 1 215 ? -1.287 11.565 -24.539 1.00 82.81 215 GLU A C 1
ATOM 1689 O O . GLU A 1 215 ? -2.023 11.166 -25.440 1.00 82.81 215 GLU A O 1
ATOM 1694 N N . GLY A 1 216 ? -1.793 12.201 -23.477 1.00 83.69 216 GLY A N 1
ATOM 1695 C CA . GLY A 1 216 ? -3.226 12.436 -23.284 1.00 83.69 216 GLY A CA 1
ATOM 1696 C C . GLY A 1 216 ? -4.004 11.236 -22.726 1.00 83.69 216 GLY A C 1
ATOM 1697 O O . GLY A 1 216 ? -5.234 11.283 -22.684 1.00 83.69 216 GLY A O 1
ATOM 1698 N N . ALA A 1 217 ? -3.328 10.165 -22.296 1.00 84.56 217 ALA A N 1
ATOM 1699 C CA . ALA A 1 217 ? -3.971 8.998 -21.695 1.00 84.56 217 ALA A CA 1
ATOM 1700 C C . ALA A 1 217 ? -4.318 9.236 -20.215 1.00 84.56 217 ALA A C 1
ATOM 1702 O O . ALA A 1 217 ? -3.629 9.976 -19.516 1.00 84.56 217 ALA A O 1
ATOM 1703 N N . THR A 1 218 ? -5.382 8.591 -19.735 1.00 86.62 218 THR A N 1
ATOM 1704 C CA . THR A 1 218 ? -5.830 8.619 -18.330 1.00 86.62 218 THR A CA 1
ATOM 1705 C C . THR A 1 218 ? -5.842 7.210 -17.738 1.00 86.62 218 THR A C 1
ATOM 1707 O O . THR A 1 218 ? -5.756 6.218 -18.469 1.00 86.62 218 THR A O 1
ATOM 1710 N N . VAL A 1 219 ? -6.069 7.099 -16.427 1.00 83.19 219 VAL A N 1
ATOM 1711 C CA . VAL A 1 219 ? -6.345 5.806 -15.773 1.00 83.19 219 VAL A CA 1
ATOM 1712 C C . VAL A 1 219 ? -7.596 5.104 -16.330 1.00 83.19 219 VAL A C 1
ATOM 1714 O O . VAL A 1 219 ? -7.679 3.880 -16.316 1.00 83.19 219 VAL A O 1
ATOM 1717 N N . GLN A 1 220 ? -8.561 5.843 -16.892 1.00 88.38 220 GLN A N 1
ATOM 1718 C CA . GLN A 1 220 ? -9.703 5.229 -17.575 1.00 88.38 220 GLN A CA 1
ATOM 1719 C C . GLN A 1 220 ? -9.315 4.688 -18.958 1.00 88.38 220 GLN A C 1
ATOM 1721 O O . GLN A 1 220 ? -9.766 3.612 -19.355 1.00 88.38 220 GLN A O 1
ATOM 1726 N N . THR A 1 221 ? -8.469 5.415 -19.700 1.00 87.75 221 THR A N 1
ATOM 1727 C CA . THR A 1 221 ? -7.900 4.946 -20.978 1.00 87.75 221 THR A CA 1
ATOM 1728 C C . THR A 1 221 ? -7.196 3.610 -20.774 1.00 87.75 221 THR A C 1
ATOM 1730 O O . THR A 1 221 ? -7.415 2.670 -21.535 1.00 87.75 221 THR A O 1
ATOM 1733 N N . ALA A 1 222 ? -6.427 3.527 -19.690 1.00 83.94 222 ALA A N 1
ATOM 1734 C CA . ALA A 1 222 ? -5.706 2.348 -19.259 1.00 83.94 222 ALA A CA 1
ATOM 1735 C C . ALA A 1 222 ? -6.610 1.121 -19.045 1.00 83.94 222 ALA A C 1
ATOM 1737 O O . ALA A 1 222 ? -6.461 0.097 -19.714 1.00 83.94 222 ALA A O 1
ATOM 1738 N N . ALA A 1 223 ? -7.623 1.260 -18.186 1.00 87.62 223 ALA A N 1
ATOM 1739 C CA . ALA A 1 223 ? -8.588 0.195 -17.919 1.00 87.62 223 ALA A CA 1
ATOM 1740 C C . ALA A 1 223 ? -9.383 -0.243 -19.152 1.00 87.62 223 ALA A C 1
ATOM 1742 O O . ALA A 1 223 ? -9.678 -1.424 -19.326 1.00 87.62 223 ALA A O 1
ATOM 1743 N N . ASN A 1 224 ? -9.729 0.694 -20.033 1.00 89.50 224 ASN A N 1
ATOM 1744 C CA . ASN A 1 224 ? -10.414 0.350 -21.273 1.00 89.50 224 ASN A CA 1
ATOM 1745 C C . ASN A 1 224 ? -9.531 -0.481 -22.200 1.00 89.50 224 ASN A C 1
ATOM 1747 O O . ASN A 1 224 ? -10.027 -1.418 -22.818 1.00 89.50 224 ASN A O 1
ATOM 1751 N N . PHE A 1 225 ? -8.242 -0.155 -22.294 1.00 87.12 225 PHE A N 1
ATOM 1752 C CA . PHE A 1 225 ? -7.310 -0.891 -23.137 1.00 87.12 225 PHE A CA 1
ATOM 1753 C C . PHE A 1 225 ? -7.097 -2.322 -22.638 1.00 87.12 225 PHE A C 1
ATOM 1755 O O . PHE A 1 225 ? -7.222 -3.257 -23.433 1.00 87.12 225 PHE A O 1
ATOM 1762 N N . ILE A 1 226 ? -6.829 -2.513 -21.341 1.00 84.62 226 ILE A N 1
ATOM 1763 C CA . ILE A 1 226 ? -6.490 -3.836 -20.797 1.00 84.62 226 ILE A CA 1
ATOM 1764 C C . ILE A 1 226 ? -7.639 -4.841 -20.977 1.00 84.62 226 ILE A C 1
ATOM 1766 O O . ILE A 1 226 ? -7.403 -5.979 -21.371 1.00 84.62 226 ILE A O 1
ATOM 1770 N N . MET A 1 227 ? -8.897 -4.398 -20.842 1.00 88.81 227 MET A N 1
ATOM 1771 C CA . MET A 1 227 ? -10.082 -5.238 -21.081 1.00 88.81 227 MET A CA 1
ATOM 1772 C C . MET A 1 227 ? -10.242 -5.705 -22.540 1.00 88.81 227 MET A C 1
ATOM 1774 O O . MET A 1 227 ? -11.049 -6.593 -22.805 1.00 88.81 227 MET A O 1
ATOM 1778 N N . THR A 1 228 ? -9.515 -5.113 -23.496 1.00 87.44 228 THR A N 1
ATOM 1779 C CA . THR A 1 228 ? -9.530 -5.537 -24.912 1.00 87.44 228 THR A CA 1
ATOM 1780 C C . THR A 1 228 ? -8.427 -6.534 -25.259 1.00 87.44 228 THR A C 1
ATOM 1782 O O . THR A 1 228 ? -8.430 -7.082 -26.362 1.00 87.44 228 THR A O 1
ATOM 1785 N N . GLN A 1 229 ? -7.484 -6.768 -24.345 1.00 85.56 229 GLN A N 1
ATOM 1786 C CA . GLN A 1 229 ? -6.367 -7.674 -24.582 1.00 85.56 229 GLN A CA 1
ATOM 1787 C C . GLN A 1 229 ? -6.797 -9.134 -24.404 1.00 85.56 229 GLN A C 1
ATOM 1789 O O . GLN A 1 229 ? -7.693 -9.454 -23.623 1.00 85.56 229 GLN A O 1
ATOM 1794 N N . ASN A 1 230 ? -6.138 -10.041 -25.129 1.00 83.44 230 ASN A N 1
ATOM 1795 C CA . ASN A 1 230 ? -6.335 -11.481 -24.964 1.00 83.44 230 ASN A CA 1
ATOM 1796 C C . ASN A 1 230 ? -5.485 -11.997 -23.798 1.00 83.44 230 ASN A C 1
ATOM 1798 O O . ASN A 1 230 ? -4.457 -12.638 -24.007 1.00 83.44 230 ASN A O 1
ATOM 1802 N N . LEU A 1 231 ? -5.905 -11.641 -22.591 1.00 79.50 231 LEU A N 1
ATOM 1803 C CA . LEU A 1 231 ? -5.185 -11.919 -21.358 1.00 79.50 231 LEU A CA 1
ATOM 1804 C C . LEU A 1 231 ? -5.347 -13.379 -20.922 1.00 79.50 231 LEU A C 1
ATOM 1806 O O . LEU A 1 231 ? -6.425 -13.967 -21.049 1.00 79.50 231 LEU A O 1
ATOM 1810 N N . THR A 1 232 ? -4.283 -13.954 -20.371 1.00 77.38 232 THR A N 1
ATOM 1811 C CA . THR A 1 232 ? -4.262 -15.330 -19.869 1.00 77.38 232 THR A CA 1
ATOM 1812 C C . THR A 1 232 ? -3.542 -15.428 -18.528 1.00 77.38 232 THR A C 1
ATOM 1814 O O . THR A 1 232 ? -2.451 -14.888 -18.365 1.00 77.38 232 THR A O 1
ATOM 1817 N N . ASP A 1 233 ? -4.079 -16.232 -17.605 1.00 74.06 233 ASP A N 1
ATOM 1818 C CA . ASP A 1 233 ? -3.483 -16.415 -16.270 1.00 74.06 233 ASP A CA 1
ATOM 1819 C C . ASP A 1 233 ? -2.040 -16.954 -16.296 1.00 74.06 233 ASP A C 1
ATOM 1821 O O . ASP A 1 233 ? -1.269 -16.758 -15.360 1.00 74.06 233 ASP A O 1
ATOM 1825 N N . ALA A 1 234 ? -1.667 -17.673 -17.359 1.00 66.75 234 ALA A N 1
ATOM 1826 C CA . ALA A 1 234 ? -0.367 -18.328 -17.475 1.00 66.75 234 ALA A CA 1
ATOM 1827 C C . ALA A 1 234 ? 0.767 -17.385 -17.913 1.00 66.75 234 ALA A C 1
ATOM 1829 O O . ALA A 1 234 ? 1.930 -17.701 -17.665 1.00 66.75 234 ALA A O 1
ATOM 1830 N N . GLY A 1 235 ? 0.442 -16.282 -18.594 1.00 66.69 235 GLY A N 1
ATOM 1831 C CA . GLY A 1 235 ? 1.420 -15.324 -19.121 1.00 66.69 235 GLY A CA 1
ATOM 1832 C C . GLY A 1 235 ? 1.333 -13.946 -18.472 1.00 66.69 235 GLY A C 1
ATOM 1833 O O . GLY A 1 235 ? 2.361 -13.309 -18.277 1.00 66.69 235 GLY A O 1
ATOM 1834 N N . ASP A 1 236 ? 0.124 -13.527 -18.099 1.00 66.94 236 ASP A N 1
ATOM 1835 C CA . ASP A 1 236 ? -0.174 -12.153 -17.685 1.00 66.94 236 ASP A CA 1
ATOM 1836 C C . ASP A 1 236 ? -0.453 -12.037 -16.177 1.00 66.94 236 ASP A C 1
ATOM 1838 O O . ASP A 1 236 ? -0.805 -10.968 -15.685 1.00 66.94 236 ASP A O 1
ATOM 1842 N N . GLY A 1 237 ? -0.299 -13.143 -15.439 1.00 69.00 237 GLY A N 1
ATOM 1843 C CA . GLY A 1 237 ? -0.726 -13.246 -14.047 1.00 69.00 237 GLY A CA 1
ATOM 1844 C C . GLY A 1 237 ? -2.240 -13.454 -13.918 1.00 69.00 237 GLY A C 1
ATOM 1845 O O . GLY A 1 237 ? -2.970 -13.411 -14.910 1.00 69.00 237 GLY A O 1
ATOM 1846 N N . PRO A 1 238 ? -2.735 -13.739 -12.703 1.00 77.94 238 PRO A N 1
ATOM 1847 C CA . PRO A 1 238 ? -4.134 -14.076 -12.506 1.00 77.94 238 PRO A CA 1
ATOM 1848 C C . PRO A 1 238 ? -5.029 -12.869 -12.808 1.00 77.94 238 PRO A C 1
ATOM 1850 O O . PRO A 1 238 ? -4.945 -11.832 -12.149 1.00 77.94 238 PRO A O 1
ATOM 1853 N N . LEU A 1 239 ? -5.964 -13.036 -13.746 1.00 81.06 239 LEU A N 1
ATOM 1854 C CA . LEU A 1 239 ? -6.908 -11.997 -14.187 1.00 81.06 239 LEU A CA 1
ATOM 1855 C C . LEU A 1 239 ? -7.657 -11.309 -13.042 1.00 81.06 239 LEU A C 1
ATOM 1857 O O . LEU A 1 239 ? -8.028 -10.138 -13.144 1.00 81.06 239 LEU A O 1
ATOM 1861 N N . SER A 1 240 ? -7.856 -12.030 -11.938 1.00 79.94 240 SER A N 1
ATOM 1862 C CA . SER A 1 240 ? -8.481 -11.518 -10.722 1.00 79.94 240 SER A CA 1
ATOM 1863 C C . SER A 1 240 ? -7.802 -10.285 -10.129 1.00 79.94 240 SER A C 1
ATOM 1865 O O . SER A 1 240 ? -8.456 -9.531 -9.411 1.00 79.94 240 SER A O 1
ATOM 1867 N N . GLU A 1 241 ? -6.524 -10.049 -10.428 1.00 77.75 241 GLU A N 1
ATOM 1868 C CA . GLU A 1 241 ? -5.801 -8.856 -9.972 1.00 77.75 241 GLU A CA 1
ATOM 1869 C C . GLU A 1 241 ? -6.328 -7.561 -10.608 1.00 77.75 241 GLU A C 1
ATOM 1871 O O . GLU A 1 241 ? -6.243 -6.497 -9.995 1.00 77.75 241 GLU A O 1
ATOM 1876 N N . LEU A 1 242 ? -6.962 -7.634 -11.784 1.00 82.62 242 LEU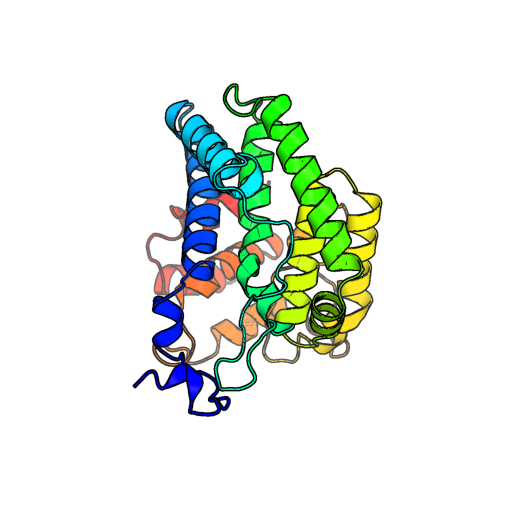 A N 1
ATOM 1877 C CA . LEU A 1 242 ? -7.546 -6.465 -12.448 1.00 82.62 242 LEU A CA 1
ATOM 1878 C C . LEU A 1 242 ? -8.879 -6.029 -11.827 1.00 82.62 242 LEU A C 1
ATOM 1880 O O . LEU A 1 242 ? -9.275 -4.868 -11.953 1.00 82.62 242 LEU A O 1
ATOM 1884 N N . TYR A 1 243 ? -9.602 -6.944 -11.177 1.00 85.69 243 TYR A N 1
ATOM 1885 C CA . TYR A 1 243 ? -11.003 -6.722 -10.809 1.00 85.69 243 TYR A CA 1
ATOM 1886 C C . TYR A 1 243 ? -11.215 -5.561 -9.822 1.00 85.69 243 TYR A C 1
ATOM 1888 O O . TYR A 1 243 ? -12.123 -4.763 -10.073 1.00 85.69 243 TYR A O 1
ATOM 1896 N N . PRO A 1 244 ? -10.401 -5.382 -8.760 1.00 80.88 244 PRO A N 1
ATOM 1897 C CA . PRO A 1 244 ? -10.514 -4.220 -7.873 1.00 80.88 244 PRO A CA 1
ATOM 1898 C C . PRO A 1 244 ? -10.344 -2.886 -8.614 1.00 80.88 244 PRO A C 1
ATOM 1900 O O . PRO A 1 244 ? -11.172 -1.982 -8.505 1.00 80.88 244 PRO A O 1
ATOM 1903 N N . SER A 1 245 ? -9.313 -2.779 -9.454 1.00 83.50 245 SER A N 1
ATOM 1904 C CA . SER A 1 245 ? -9.031 -1.560 -10.218 1.00 83.50 245 SER A CA 1
ATOM 1905 C C . SER A 1 245 ? -10.152 -1.233 -11.207 1.00 83.50 245 SER A C 1
ATOM 1907 O O . SER A 1 245 ? -10.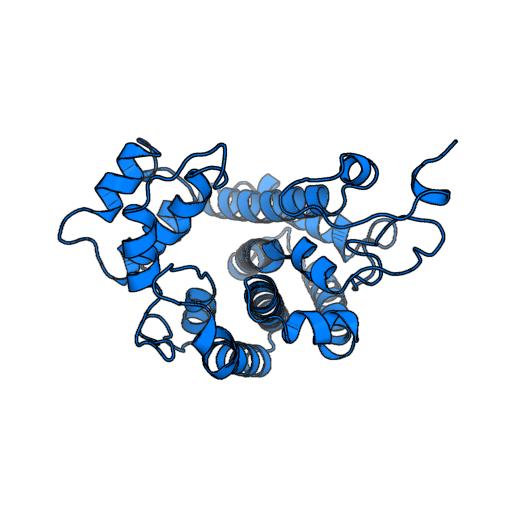564 -0.079 -11.322 1.00 83.50 245 SER A O 1
ATOM 1909 N N . LEU A 1 246 ? -10.709 -2.245 -11.880 1.00 87.31 246 LEU A N 1
ATOM 1910 C CA . LEU A 1 246 ? -11.842 -2.063 -12.791 1.00 87.31 246 LEU A CA 1
ATOM 1911 C C . LEU A 1 246 ? -13.133 -1.695 -12.049 1.00 87.31 246 LEU A C 1
ATOM 1913 O O . LEU A 1 246 ? -13.868 -0.827 -12.516 1.00 87.31 246 LEU A O 1
ATOM 1917 N N . ALA A 1 247 ? -13.402 -2.299 -10.887 1.00 83.25 247 ALA A N 1
ATOM 1918 C CA . ALA A 1 247 ? -14.545 -1.941 -10.046 1.00 83.25 247 ALA A CA 1
ATOM 1919 C C . ALA A 1 247 ? -14.451 -0.491 -9.547 1.00 83.25 247 ALA A C 1
ATOM 1921 O O . ALA A 1 247 ? -15.442 0.237 -9.581 1.00 83.25 247 ALA A O 1
ATOM 1922 N N . THR A 1 248 ? -13.250 -0.066 -9.155 1.00 82.94 248 THR A N 1
ATOM 1923 C CA . THR A 1 248 ? -12.921 1.319 -8.803 1.00 82.94 248 THR A CA 1
ATOM 1924 C C . THR A 1 248 ? -13.150 2.286 -9.964 1.00 82.94 248 THR A C 1
ATOM 1926 O O . THR A 1 248 ? -13.754 3.338 -9.800 1.00 82.94 248 THR A O 1
ATOM 1929 N N . ILE A 1 249 ? -12.674 1.954 -11.160 1.00 87.56 249 ILE A N 1
ATOM 1930 C CA . ILE A 1 249 ? -12.842 2.836 -12.320 1.00 87.56 249 ILE A CA 1
ATOM 1931 C C . ILE A 1 249 ? -14.317 2.909 -12.729 1.00 87.56 249 ILE A C 1
ATOM 1933 O O . ILE A 1 249 ? -14.806 3.982 -13.077 1.00 87.56 249 ILE A O 1
ATOM 1937 N N . ALA A 1 250 ? -15.049 1.800 -12.641 1.00 88.25 250 ALA A N 1
ATOM 1938 C CA . ALA A 1 250 ? -16.482 1.783 -12.898 1.00 88.25 250 ALA A CA 1
ATOM 1939 C C . ALA A 1 250 ? -17.274 2.643 -11.902 1.00 88.25 250 ALA A C 1
ATOM 1941 O O . ALA A 1 250 ? -18.259 3.256 -12.305 1.00 88.25 250 ALA A O 1
ATOM 1942 N N . SER A 1 251 ? -16.870 2.701 -10.627 1.00 84.06 251 SER A N 1
ATOM 1943 C CA . SER A 1 251 ? -17.561 3.533 -9.638 1.00 84.06 251 SER A CA 1
ATOM 1944 C C . SER A 1 251 ? -17.326 5.022 -9.884 1.00 84.06 251 SER A C 1
ATOM 1946 O O . SER A 1 251 ? -18.289 5.776 -9.862 1.00 84.06 251 SER A O 1
ATOM 1948 N N . VAL A 1 252 ? -16.096 5.418 -10.226 1.00 85.12 252 VAL A N 1
ATOM 1949 C CA . VAL A 1 252 ? -15.729 6.830 -10.438 1.00 85.12 252 VAL A CA 1
ATOM 1950 C C . VAL A 1 252 ? -16.232 7.396 -11.765 1.00 85.12 252 VAL A C 1
ATOM 1952 O O . VAL A 1 252 ? -16.687 8.535 -11.848 1.00 85.12 252 VAL A O 1
ATOM 1955 N N . TYR A 1 253 ? -16.123 6.624 -12.845 1.00 88.75 253 TYR A N 1
ATOM 1956 C CA . TYR A 1 253 ? -16.487 7.105 -14.182 1.00 88.75 253 TYR A CA 1
ATOM 1957 C C . TYR A 1 253 ? -17.881 6.663 -14.635 1.00 88.75 253 TYR A C 1
ATOM 1959 O O . TYR A 1 253 ? -18.341 7.075 -15.705 1.00 88.75 253 TYR A O 1
ATOM 1967 N N . GLY A 1 254 ? -18.538 5.804 -13.858 1.00 89.56 254 GLY A N 1
ATOM 1968 C CA . GLY A 1 254 ? -19.755 5.114 -14.256 1.00 89.56 254 GLY A CA 1
ATOM 1969 C C . GLY A 1 254 ? -19.520 4.002 -15.287 1.00 89.56 254 GLY A C 1
ATOM 1970 O O . GLY A 1 254 ? -18.445 3.842 -15.872 1.00 89.56 254 GLY A O 1
ATOM 1971 N N . ASP A 1 255 ? -20.582 3.234 -15.539 1.00 92.38 255 ASP A N 1
ATOM 1972 C CA . ASP A 1 255 ? -20.599 2.135 -16.511 1.00 92.38 255 ASP A CA 1
ATOM 1973 C C . ASP A 1 255 ? -21.874 2.165 -17.381 1.00 92.38 255 ASP A C 1
ATOM 1975 O O . ASP A 1 255 ? -22.713 1.266 -17.291 1.00 92.38 255 ASP A O 1
ATOM 1979 N N . PRO A 1 256 ? -22.082 3.220 -18.196 1.00 91.31 256 PRO A N 1
ATOM 1980 C CA . PRO A 1 256 ? -23.339 3.425 -18.925 1.00 91.31 256 PRO A CA 1
ATOM 1981 C C . PRO A 1 256 ? -23.648 2.309 -19.933 1.00 91.31 256 PRO A C 1
ATOM 1983 O O . PRO A 1 256 ? -24.814 1.976 -20.135 1.00 91.31 256 PRO A O 1
ATOM 1986 N N . ASP A 1 257 ? -22.611 1.708 -20.518 1.00 92.19 257 ASP A N 1
ATOM 1987 C CA . ASP A 1 257 ? -22.732 0.630 -21.505 1.00 92.19 257 ASP A CA 1
ATOM 1988 C C . ASP A 1 257 ? -22.594 -0.770 -20.875 1.00 92.19 257 ASP A C 1
ATOM 1990 O O . ASP A 1 257 ? -22.631 -1.780 -21.579 1.00 92.19 257 ASP A O 1
ATOM 1994 N N . GLY A 1 258 ? -22.418 -0.848 -19.550 1.00 92.25 258 GLY A N 1
ATOM 1995 C CA . GLY A 1 258 ? -22.280 -2.104 -18.811 1.00 92.25 258 GLY A CA 1
ATOM 1996 C C . GLY A 1 258 ? -20.993 -2.886 -19.098 1.00 92.25 258 GLY A C 1
ATOM 1997 O O . GLY A 1 258 ? -20.948 -4.088 -18.828 1.00 92.25 258 GLY A O 1
ATOM 1998 N N . LYS A 1 259 ? -19.960 -2.259 -19.677 1.00 94.25 259 LYS A N 1
ATOM 1999 C CA . LYS A 1 259 ? -18.729 -2.940 -20.114 1.00 94.25 259 LYS A CA 1
ATOM 2000 C C . LYS A 1 259 ? -17.896 -3.437 -18.935 1.00 94.25 259 LYS A C 1
ATOM 2002 O O . LYS A 1 259 ? -17.398 -4.560 -18.983 1.00 94.25 259 LYS A O 1
ATOM 2007 N N . TYR A 1 260 ? -17.772 -2.637 -17.874 1.00 93.12 260 TYR A N 1
ATOM 2008 C CA . TYR A 1 260 ? -16.981 -3.020 -16.705 1.00 93.12 260 TYR A CA 1
ATOM 2009 C C . TYR A 1 260 ? -17.709 -4.118 -15.931 1.00 93.12 260 TYR A C 1
ATOM 2011 O O . TYR A 1 260 ? -17.112 -5.132 -15.580 1.00 93.12 260 TYR A O 1
ATOM 2019 N N . ALA A 1 261 ? -19.021 -3.968 -15.733 1.00 91.69 261 ALA A N 1
ATOM 2020 C CA . ALA A 1 261 ? -19.854 -4.984 -15.107 1.00 91.69 261 ALA A CA 1
ATOM 2021 C C . ALA A 1 261 ? -19.836 -6.304 -15.892 1.00 91.69 261 ALA A C 1
ATOM 2023 O O . ALA A 1 261 ? -19.751 -7.366 -15.279 1.00 91.69 261 ALA A O 1
ATOM 2024 N N . ALA A 1 262 ? -19.887 -6.259 -17.227 1.00 92.69 262 ALA A N 1
ATOM 2025 C CA . ALA A 1 262 ? -19.805 -7.453 -18.064 1.00 92.69 262 ALA A CA 1
ATOM 2026 C C . ALA A 1 262 ? -18.450 -8.163 -17.922 1.00 92.69 262 ALA A C 1
ATOM 2028 O O . ALA A 1 262 ? -18.430 -9.382 -17.747 1.00 92.69 262 ALA A O 1
ATOM 2029 N N . PHE A 1 263 ? -17.341 -7.414 -17.945 1.00 91.62 263 PHE A N 1
ATOM 2030 C CA . PHE A 1 263 ? -15.999 -7.969 -17.746 1.00 91.62 263 PHE A CA 1
ATOM 2031 C C . PHE A 1 263 ? -15.862 -8.622 -16.363 1.00 91.62 263 PHE A C 1
ATOM 2033 O O . PHE A 1 263 ? -15.452 -9.777 -16.255 1.00 91.62 263 PHE A O 1
ATOM 2040 N N . LEU A 1 264 ? -16.289 -7.920 -15.308 1.00 90.25 264 LEU A N 1
ATOM 2041 C CA . LEU A 1 264 ? -16.228 -8.413 -13.931 1.00 90.25 264 LEU A CA 1
ATOM 2042 C C . LEU A 1 264 ? -17.095 -9.659 -13.720 1.00 90.25 264 LEU A C 1
ATOM 2044 O O . LEU A 1 264 ? -16.619 -10.621 -13.136 1.00 90.25 264 LEU A O 1
ATOM 2048 N N . VAL A 1 265 ? -18.334 -9.695 -14.230 1.00 91.69 265 VAL A N 1
ATOM 2049 C CA . VAL A 1 265 ? -19.209 -10.883 -14.120 1.00 91.69 265 VAL A CA 1
ATOM 2050 C C . VAL A 1 265 ? -18.636 -12.089 -14.860 1.00 91.69 265 VAL A C 1
ATOM 2052 O O . VAL A 1 265 ? -18.810 -13.217 -14.398 1.00 91.69 265 VAL A O 1
ATOM 2055 N N . ALA A 1 266 ? -17.984 -11.872 -16.006 1.00 89.75 266 ALA A N 1
ATOM 2056 C CA . ALA A 1 266 ? -17.373 -12.951 -16.775 1.00 89.75 266 ALA A CA 1
ATOM 2057 C C . ALA A 1 266 ? -16.202 -13.604 -16.020 1.00 89.75 266 ALA A C 1
ATOM 2059 O O . ALA A 1 266 ? -16.036 -14.820 -16.100 1.00 89.75 266 ALA A O 1
ATOM 2060 N N . GLY A 1 267 ? -15.426 -12.806 -15.280 1.00 85.62 267 GLY A N 1
ATOM 2061 C CA . GLY A 1 267 ? -14.277 -13.262 -14.498 1.00 85.62 267 GLY A CA 1
ATOM 2062 C C . GLY A 1 267 ? -14.584 -13.691 -13.055 1.00 85.62 267 GLY A C 1
ATOM 2063 O O . GLY A 1 267 ? -13.911 -14.565 -12.514 1.00 85.62 267 GLY A O 1
ATOM 2064 N N . ASP A 1 268 ? -15.604 -13.098 -12.432 1.00 85.62 268 ASP A N 1
ATOM 2065 C CA . ASP A 1 268 ? -16.082 -13.355 -11.070 1.00 85.62 268 ASP A CA 1
ATOM 2066 C C . ASP A 1 268 ? -17.604 -13.127 -11.012 1.00 85.62 268 ASP A C 1
ATOM 2068 O O . ASP A 1 268 ? -18.110 -12.026 -10.782 1.00 85.62 268 ASP A O 1
ATOM 2072 N N . SER A 1 269 ? -18.374 -14.206 -11.179 1.00 87.00 269 SER A N 1
ATOM 2073 C CA . SER A 1 269 ? -19.846 -14.147 -11.129 1.00 87.00 269 SER A CA 1
ATOM 2074 C C . SER A 1 269 ? -20.409 -13.621 -9.797 1.00 87.00 269 SER A C 1
ATOM 2076 O O . SER A 1 269 ? -21.576 -13.226 -9.724 1.00 87.00 269 SER A O 1
ATOM 2078 N N . THR A 1 270 ? -19.585 -13.594 -8.746 1.00 85.56 270 THR A N 1
ATOM 2079 C CA . THR A 1 270 ? -19.930 -13.136 -7.399 1.00 85.56 270 THR A CA 1
ATOM 2080 C C . THR A 1 270 ? -19.334 -11.777 -7.044 1.00 85.56 270 THR A C 1
ATOM 2082 O O . THR A 1 270 ? -19.535 -11.340 -5.914 1.00 85.56 270 THR A O 1
ATOM 2085 N N . TYR A 1 271 ? -18.699 -11.067 -7.987 1.00 83.12 271 TYR A N 1
ATOM 2086 C CA . TYR A 1 271 ? -17.889 -9.869 -7.713 1.00 83.12 271 TYR A CA 1
ATOM 2087 C C . TYR A 1 271 ? -18.576 -8.814 -6.836 1.00 83.12 271 TYR A C 1
ATOM 2089 O O . TYR A 1 271 ? -17.931 -8.171 -6.016 1.00 83.12 271 TYR A O 1
ATOM 2097 N N . ARG A 1 272 ? -19.905 -8.672 -6.934 1.00 83.62 272 ARG A N 1
ATOM 2098 C CA . ARG A 1 272 ? -20.686 -7.720 -6.119 1.00 83.62 272 ARG A CA 1
ATOM 2099 C C . ARG A 1 272 ? -20.677 -8.012 -4.618 1.00 83.62 272 ARG A C 1
ATOM 2101 O O . ARG A 1 272 ? -21.042 -7.153 -3.825 1.00 83.62 272 ARG A O 1
ATOM 2108 N N . GLN A 1 273 ? -20.330 -9.234 -4.237 1.00 81.25 273 GLN A N 1
ATOM 2109 C CA . GLN A 1 273 ? -20.211 -9.683 -2.850 1.00 81.25 273 GLN A CA 1
ATOM 2110 C C . GLN A 1 273 ? -18.760 -9.605 -2.359 1.00 81.25 273 GLN A C 1
ATOM 2112 O O . GLN A 1 273 ? -18.505 -9.778 -1.168 1.00 81.25 273 GLN A O 1
ATOM 2117 N N . SER A 1 274 ? -17.811 -9.353 -3.261 1.00 74.12 274 SER A N 1
ATOM 2118 C CA . SER A 1 274 ? -16.392 -9.315 -2.946 1.00 74.12 274 SER A CA 1
ATOM 2119 C C . SER A 1 274 ? -16.040 -8.048 -2.168 1.00 74.12 274 SER A C 1
ATOM 2121 O O . SER A 1 274 ? -16.557 -6.960 -2.428 1.00 74.12 274 SER A O 1
ATOM 2123 N N . ALA A 1 275 ? -15.123 -8.183 -1.206 1.00 67.94 275 ALA A N 1
ATOM 2124 C CA . ALA A 1 275 ? -14.723 -7.082 -0.330 1.00 67.94 275 ALA A CA 1
ATOM 2125 C C . ALA A 1 275 ? -14.149 -5.883 -1.104 1.00 67.94 275 ALA A C 1
ATOM 2127 O O . ALA A 1 275 ? -14.397 -4.744 -0.715 1.00 67.94 275 ALA A O 1
ATOM 2128 N N . TYR A 1 276 ? -13.433 -6.135 -2.209 1.00 69.12 276 TYR A N 1
ATOM 2129 C CA . TYR A 1 276 ? -12.905 -5.074 -3.070 1.00 69.12 276 TYR A CA 1
ATOM 2130 C C . TYR A 1 276 ? -14.033 -4.245 -3.697 1.00 69.12 276 TYR A C 1
ATOM 2132 O O . TYR A 1 276 ? -14.019 -3.027 -3.607 1.00 69.12 276 TYR A O 1
ATOM 2140 N N . TYR A 1 277 ? -15.076 -4.891 -4.226 1.00 72.75 277 TYR A N 1
ATOM 2141 C CA . TYR A 1 277 ? -16.178 -4.192 -4.882 1.00 72.75 277 TYR A CA 1
ATOM 2142 C C . TYR A 1 277 ? -16.926 -3.281 -3.910 1.00 72.75 277 TYR A C 1
ATOM 2144 O O . TYR A 1 277 ? -17.185 -2.126 -4.237 1.00 72.75 277 TYR A O 1
ATOM 2152 N N . LEU A 1 278 ? -17.244 -3.788 -2.713 1.00 67.25 278 LEU A N 1
ATOM 2153 C CA . LEU A 1 278 ? -17.952 -3.031 -1.676 1.00 67.25 278 LEU A CA 1
ATOM 2154 C C . LEU A 1 278 ? -17.146 -1.829 -1.173 1.00 67.25 278 LEU A C 1
ATOM 2156 O O . LEU A 1 278 ? -17.730 -0.797 -0.858 1.00 67.25 278 LEU A O 1
ATOM 2160 N N . TRP A 1 279 ? -15.824 -1.970 -1.085 1.00 63.12 279 TRP A N 1
ATOM 2161 C CA . TRP A 1 279 ? -14.923 -0.883 -0.706 1.00 63.12 279 TRP A CA 1
ATOM 2162 C C . TRP A 1 279 ? -14.808 0.181 -1.797 1.00 63.12 279 TRP A C 1
ATOM 2164 O O . TRP A 1 279 ? -14.695 1.371 -1.506 1.00 63.12 279 TRP A O 1
ATOM 2174 N N . ASP A 1 280 ? -14.852 -0.260 -3.051 1.00 63.41 280 ASP A N 1
ATOM 2175 C CA . ASP A 1 280 ? -14.566 0.592 -4.189 1.00 63.41 280 ASP A CA 1
ATOM 2176 C C . ASP A 1 280 ? -15.758 1.428 -4.659 1.00 63.41 280 ASP A C 1
ATOM 2178 O O . ASP A 1 280 ? -15.555 2.336 -5.468 1.00 63.41 280 ASP A O 1
ATOM 2182 N N . GLN A 1 281 ? -16.971 1.168 -4.158 1.00 60.25 281 GLN A N 1
ATOM 2183 C CA . GLN A 1 281 ? -18.146 1.982 -4.474 1.00 60.25 281 GLN A CA 1
ATOM 2184 C C . GLN A 1 281 ? -18.013 3.391 -3.881 1.00 60.25 281 GLN A C 1
ATOM 2186 O O . GLN A 1 281 ? -17.580 3.553 -2.738 1.00 60.25 281 GLN A O 1
ATOM 2191 N N . GLU A 1 282 ? -18.396 4.405 -4.662 1.00 46.88 282 GLU A N 1
ATOM 2192 C CA . GLU A 1 282 ? -18.446 5.793 -4.197 1.00 46.88 282 GLU A CA 1
ATOM 2193 C C . GLU A 1 282 ? -19.321 5.918 -2.936 1.00 46.88 282 GLU A C 1
ATOM 2195 O O . GLU A 1 282 ? -20.338 5.228 -2.795 1.00 46.88 282 GLU A O 1
ATOM 2200 N N . ARG A 1 283 ? -18.906 6.794 -2.012 1.00 42.97 283 ARG A N 1
ATOM 2201 C CA . ARG A 1 283 ? -19.738 7.254 -0.892 1.00 42.97 283 ARG A CA 1
ATOM 2202 C C . ARG A 1 283 ? -20.495 8.513 -1.272 1.00 42.97 283 ARG A C 1
ATOM 2204 O O . ARG A 1 283 ? -19.855 9.400 -1.874 1.00 42.97 283 ARG A O 1
#

Sequence (283 aa):
MSVWVECPYYDRDGMFNPDRLLVNDTGAFQALSDAVFYNSIAWVLTGATNYSKNAAHYIDTWFVNPATAQTPNLEYAQMHRGPDGQIGDHTGLLDFHQMAKLVSGVLILRTGNSSAWTDSLDSQFRNWTTDYIGWVSTSPLAQEEKASTNNHGTYFYNQLVSLQILVGDIEGATSSINEYFSGIYQGQISSTGEQTNVRLGEYLGVNFWNTTTSEGATVQTAANFIMTQNLTDAGDGPLSELYPSLATIASVYGDPDGKYAAFLVAGDSTYRQSAYYLWDQER

=== Feature glossary ===
The record interleaves many kinds of information about one protein. Here is each kind framed as the question it answers.

Q: What are the backbone torsion angles?
A: φ (phi) and ψ (psi) are the two rotatable backbone dihedrals per residue: φ is the C(i-1)–N–Cα–C torsion, ψ is the N–Cα–C–N(i+1) torsion, both in degrees on (−180°, 180°]. α-helical residues cluster near (−60°, −45°); β-strand residues near (−120°, +130°). A Ramachandran plot is simply a scatter of (φ, ψ) for every residue.

Q: What is the amino-acid chain?
A: This is the polypeptide sequence — one letter per residue, N-terminus first. Length ranges from a few dozen residues for small domains to over a thousand for large multi-domain proteins.

Q: How mobile is each atom in the crystal?
A: For experimental (PDB) structures, the B-factor (temperature factor) quantifies the positional spread of each atom in the crystal — a combination of thermal vibration and static disorder — in units of Å². High B-factors mark flexible loops or poorly resolved regions; low B-factors mark the rigid, well-ordered core.

Q: Are the domains correctly placed relative to each other?
A: Predicted Aligned Error (PAE) is an AlphaFold confidence matrix: entry (i, j) is the expected error in the position of residue j, in ångströms, when the prediction is superimposed on the true structure at residue i. Low PAE within a block of residues means that block is internally rigid and well-predicted; high PAE between two blocks means their relative placement is uncertain even if each block individually is confident.

Q: How confident is the AlphaFold model at each residue?
A: pLDDT is the predicted lDDT-Cα score: AlphaFold's confidence that the local environment of each residue (all inter-atomic distances within 15 Å) is correctly placed. It is a per-residue number between 0 and 100, with higher meaning more reliable.

Q: What family and function is it annotated with?
A: Functional annotations link the protein to curated databases. InterPro entries identify conserved domains and families by matching the sequence against member-database signatures (Pfam, PROSITE, CDD, …). Gene Ontology (GO) terms describe molecular function, biological process, and cellular component in a controlled vocabulary. CATH places the structure in a hierarchical fold classification (Class/Architecture/Topology/Homologous-superfamily). The organism is the source species.

Q: How big and how compact is the whole molecule?
A: Three whole-structure scalars: the radius of gyration (RMS distance of Cα from centroid, in Å), the count of Cα–Cα contacts (pairs closer than 8 Å and separated by more than four residues in sequence — i.e. tertiary, not local, contacts), and the bounding-box dimensions. Together they distinguish compact globular folds from extended fibres or disordered chains.

Q: What known structures does this most resemble?
A: The Foldseek neighbor list gives the closest experimentally determined structures in the PDB, ranked by structural alignment. TM-score near 1 means near-identical fold; near 0.3 means only rough topology match. This is how one finds what a novel AlphaFold prediction most resembles in the solved-structure universe.

Q: Which residues are buried vs exposed?
A: SASA measures how much of the protein is reachable by solvent. It is computed by rolling a water-sized probe over the atomic surface and summing the exposed area (Å²). Per-residue SASA distinguishes core (buried, low SASA) from surface (exposed, high SASA) residues; total SASA is a whole-molecule size measure.

Q: Which residues are in helices, strands, or loops?
A: Eight-state secondary structure (DSSP): H is the canonical α-helix, G the tighter 3₁₀-helix, I the wider π-helix; E/B are β-structure, T and S are turns and bends, and '-' is everything else. DSSP derives these from the pattern of main-chain N–H···O=C hydrogen bonds, not from the sequence.

Q: Where is each backbone atom in 3D?
A: Structure coordinates are given as an mmCIF _atom_site loop: one row per atom with element, residue name, chain id, sequence number, and x/y/z position in Å. Only the four main-chain atoms per residue are included here; side chains are omitted to keep the record compact.

Q: What if only a Cα trace is available?
A: Three-state secondary structure (P-SEA) collapses the eight DSSP classes into helix (a), strand (b), and coil (c). P-SEA assigns these from Cα geometry alone — distances and angles — without requiring backbone oxygens, so it works on any Cα trace.

Q: What do the rendered images show?
A: The six renders are orthographic views along the three Cartesian axes in both directions. Representation (cartoon, sticks, or surface) and color scheme (sequence-rainbow or by-chain) vary across proteins so the training set covers all the common visualization conventions.

Q: What does the local fold look like, residue by residue?
A: Foldseek's 3Di representation compresses backbone geometry into a per-residue letter drawn from a learned twenty-state alphabet. It captures the tertiary interaction pattern around each residue — which residues are packed against it in space, regardless of where they are in sequence.

Q: What do the diagnostic plots show?
A: The contact map is a binary N×N matrix image: pixel (i, j) is dark where Cα_i and Cα_j are within 8 Å and |i−j|>4. Because the |i−j|>4 filter removes local helical contacts, off-diagonal stripes parallel to the main diagonal indicate parallel β-sheets; stripes perpendicular to it indicate antiparallel β-sheets. The Ramachandran plot scatters every residue's (φ, ψ) pair against the sterically allowed regions. The PAE heatmap renders the predicted-aligned-error matrix.